Protein AF-A0A933QKH7-F1 (afdb_monomer)

pLDDT: mean 85.06, std 9.43, range [43.88, 97.94]

Solvent-accessible surface area (backbone atoms only — not comparable to full-atom values): 18306 Å² total; per-residue (Å²): 110,67,67,58,52,51,62,61,42,51,86,76,28,48,75,64,50,74,63,91,92,44,80,40,65,47,68,62,69,90,77,55,85,53,36,58,57,58,54,52,47,52,53,52,41,50,48,55,49,51,54,47,39,54,52,46,65,72,69,55,84,64,83,49,70,70,62,68,46,45,76,76,63,74,55,71,45,82,44,76,55,75,63,74,41,84,46,72,56,97,87,45,66,41,80,45,44,73,48,49,55,47,56,64,48,59,74,73,63,59,60,43,79,76,69,70,49,74,28,33,42,37,27,31,51,55,24,38,62,72,29,72,53,81,74,83,84,54,47,76,50,73,47,78,43,94,96,71,48,76,43,54,31,39,30,41,58,42,60,62,48,46,51,51,52,53,69,67,57,60,64,63,60,47,83,83,69,31,34,43,77,49,78,46,81,38,85,45,55,46,64,58,53,46,44,48,73,68,37,52,79,50,31,51,76,31,47,88,40,80,42,64,42,84,72,41,45,65,95,80,38,89,42,61,67,13,26,36,41,36,29,42,90,93,45,77,46,62,39,34,28,69,28,65,42,88,62,40,34,37,15,38,35,44,92,62,32,40,37,24,44,36,45,45,86,50,101,79,29,20,39,41,39,40,26,30,35,70,71,59,102,60,60,67,90,58,43,26,62,49,42,52,52,51,44,59,74,67,42,51,67,58,29,55,52,44,43,53,51,51,54,52,54,50,54,55,56,57,64,77,73,112

Mean predicted aligned error: 13.15 Å

Secondary structure (DSSP, 8-state):
-HHHHHHHHTTTSEEEEEETTEEEEE--GGG-SSTHHHHHHHHHHHHHHHHHHHHHHHH----SHHHHHGGG---EEEE-----EEEEETTEEEEESHHHHHHHHHTT-SHHHHH--SSEEEEEHHHHHHHT---TTPEEEEEEETTTEEEEEEEEEHHHHHHHHHHH------TTT-SEEEEEEESS-HHHHHHHHH-HHHHTTTSS-SEEEEEE-GGGSS-TT-EEEEEETTEEEEEEEEEEETTTEEEEEETTEEEEEEEEEETTEEEEEEEEEE--SS-HHHHHHHHHHHHHHTTHHHHHHHHHHHHHHHHHHHHTT-

Sequence (322 aa):
MLELIVGQMKPLLTIAEIEGDAVYAYAPESKVQRGETLLELCESTYLAFRDRVESVRRRTTCQCNACKSIPNLDLKFVVHYGEYLLQSVSGITKLVGSDINLVHRLLKNHVSEATGWKAYALFSDAALTQMKVKPEGLHEETEHYEHLGEVKTHSLNLHARYKELMDLRRVFISPEDADLIMSFLIPASPITIWGWMNEPEKRLQWETFDDIRPLIRPGGRTGAGARNHCAHGKNVVAETILDWRPFEYYTVEFPMAVQSRCLETEPDRTRLDIKIKLKMPLPQRLTRPLAQFMFKQFKAARQFETMVRLIAEQAVGDESKV

Radius of gyration: 26.22 Å; Cα contacts (8 Å, |Δi|>4): 487; chains: 1; bounding box: 60×46×86 Å

Nearest PDB structures (foldseek):
  8es5-assembly1_B  TM=7.499E-01  e=1.654E-05  Pseudomonas aeruginosa PA14
  2n4b-assembly1_A  TM=6.618E-01  e=1.005E-05  Cupriavidus metallidurans CH34
  2lcg-assembly1_A  TM=5.978E-01  e=1.481E-05  Cupriavidus metallidurans CH34
  2nn5-assembly1_A  TM=6.595E-01  e=5.911E-05  Enterococcus faecalis V583
  3q6a-assembly1_D  TM=7.699E-01  e=4.106E-04  Staphylococcus saprophyticus subsp. saprophyticus ATCC 15305 = NCTC 7292

Structure (mmCIF, N/CA/C/O backbone):
data_AF-A0A933QKH7-F1
#
_entry.id   AF-A0A933QKH7-F1
#
loop_
_atom_site.group_PDB
_atom_site.id
_atom_site.type_symbol
_atom_site.label_atom_id
_atom_site.label_alt_id
_atom_site.label_comp_id
_atom_site.label_asym_id
_atom_site.label_entity_id
_atom_site.label_seq_id
_atom_site.pdbx_PDB_ins_code
_atom_site.Cartn_x
_atom_site.Cartn_y
_atom_site.Cartn_z
_atom_site.occupancy
_atom_site.B_iso_or_equiv
_atom_site.auth_seq_id
_atom_site.auth_comp_id
_atom_site.auth_asym_id
_atom_site.auth_atom_id
_atom_site.pdbx_PDB_model_num
ATOM 1 N N . MET A 1 1 ? 7.317 -3.031 14.727 1.00 83.75 1 MET A N 1
ATOM 2 C CA . MET A 1 1 ? 5.997 -3.176 14.070 1.00 83.75 1 MET A CA 1
ATOM 3 C C . MET A 1 1 ? 4.924 -2.494 14.897 1.00 83.75 1 MET A C 1
ATOM 5 O O . MET A 1 1 ? 4.309 -1.578 14.379 1.00 83.75 1 MET A O 1
ATOM 9 N N . LEU A 1 2 ? 4.792 -2.832 16.184 1.00 90.62 2 LEU A N 1
ATOM 10 C CA . LEU A 1 2 ? 3.898 -2.139 17.123 1.00 90.62 2 LEU A CA 1
ATOM 11 C C . LEU A 1 2 ? 4.062 -0.614 17.139 1.00 90.62 2 LEU A C 1
ATOM 13 O O . LEU A 1 2 ? 3.075 0.096 17.021 1.00 90.62 2 LEU A O 1
ATOM 17 N N . GLU A 1 3 ? 5.293 -0.099 17.190 1.00 89.69 3 GLU A N 1
ATOM 18 C CA . GLU A 1 3 ? 5.539 1.355 17.151 1.00 89.69 3 GLU A CA 1
ATOM 19 C C . GLU A 1 3 ? 4.947 2.042 15.913 1.00 89.69 3 GLU A C 1
ATOM 21 O O . GLU A 1 3 ? 4.453 3.161 16.012 1.00 89.69 3 GLU A O 1
ATOM 26 N N . LEU A 1 4 ? 4.955 1.368 14.756 1.00 87.19 4 LEU A N 1
ATOM 27 C CA . LEU A 1 4 ? 4.348 1.888 13.530 1.00 87.19 4 LEU A CA 1
ATOM 28 C C . LEU A 1 4 ? 2.829 1.964 13.681 1.00 87.19 4 LEU A C 1
ATOM 30 O O . LEU A 1 4 ? 2.245 2.989 13.351 1.00 87.19 4 LEU A O 1
ATOM 34 N N . ILE A 1 5 ? 2.206 0.909 14.210 1.00 91.88 5 ILE A N 1
ATOM 35 C CA . ILE A 1 5 ? 0.754 0.851 14.435 1.00 91.88 5 ILE A CA 1
ATOM 36 C C . ILE A 1 5 ? 0.340 1.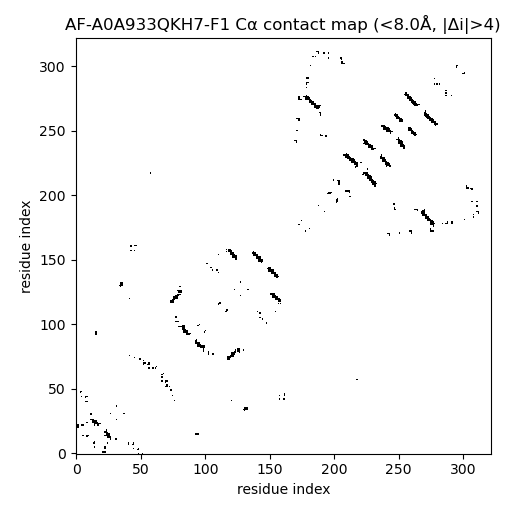943 15.426 1.00 91.88 5 ILE A C 1
ATOM 38 O O . ILE A 1 5 ? -0.550 2.738 15.145 1.00 91.88 5 ILE A O 1
ATOM 42 N N . VAL A 1 6 ? 1.048 2.048 16.552 1.00 91.75 6 VAL A N 1
ATOM 43 C CA . VAL A 1 6 ? 0.833 3.093 17.560 1.00 91.75 6 VAL A CA 1
ATOM 44 C C . VAL A 1 6 ? 1.004 4.488 16.954 1.00 91.75 6 VAL A C 1
ATOM 46 O O . VAL A 1 6 ? 0.196 5.375 17.224 1.00 91.75 6 VAL A O 1
ATOM 49 N N . GLY A 1 7 ? 2.030 4.689 16.124 1.00 81.12 7 GLY A N 1
ATOM 50 C CA . GLY A 1 7 ? 2.274 5.953 15.432 1.00 81.12 7 GLY A CA 1
ATOM 51 C C . GLY A 1 7 ? 1.143 6.351 14.482 1.00 81.12 7 GLY A C 1
ATOM 52 O O . GLY A 1 7 ? 0.782 7.522 14.445 1.00 81.12 7 GLY A O 1
ATOM 53 N N . GLN A 1 8 ? 0.556 5.386 13.767 1.00 80.56 8 GLN A N 1
ATOM 54 C CA . GLN A 1 8 ? -0.585 5.615 12.871 1.00 80.56 8 GLN A CA 1
ATOM 55 C C . GLN A 1 8 ? -1.878 5.925 13.636 1.00 80.56 8 GLN A C 1
ATOM 57 O O . GLN A 1 8 ? -2.649 6.774 13.206 1.00 80.56 8 GLN A O 1
ATOM 62 N N . MET A 1 9 ? -2.104 5.274 14.782 1.00 87.12 9 MET A N 1
ATOM 63 C CA . MET A 1 9 ? -3.360 5.370 15.538 1.00 87.12 9 MET A CA 1
ATOM 64 C C . MET A 1 9 ? -3.467 6.626 16.413 1.00 87.12 9 MET A C 1
ATOM 66 O O . MET A 1 9 ? -4.542 7.217 16.513 1.00 87.12 9 MET A O 1
ATOM 70 N N . LYS A 1 10 ? -2.359 7.064 17.029 1.00 87.44 10 LYS A N 1
ATOM 71 C CA . LYS A 1 10 ? -2.313 8.191 17.986 1.00 87.44 10 LYS A CA 1
ATOM 72 C C . LYS A 1 10 ? -2.932 9.522 17.520 1.00 87.44 10 LYS A C 1
ATOM 74 O O . LYS A 1 10 ? -3.483 10.222 18.371 1.00 87.44 10 LYS A O 1
ATOM 79 N N . PRO A 1 11 ? -2.851 9.924 16.235 1.00 82.06 11 PRO A N 1
ATOM 80 C CA . PRO A 1 11 ? -3.472 11.162 15.770 1.00 82.06 11 PRO A CA 1
ATOM 81 C C . PRO A 1 11 ? -4.987 11.207 16.011 1.00 82.06 11 PRO A C 1
ATOM 83 O O . PRO A 1 11 ? -5.517 12.256 16.373 1.00 82.06 11 PRO A O 1
ATOM 86 N N . LEU A 1 12 ? -5.678 10.070 15.867 1.00 80.69 12 LEU A N 1
ATOM 87 C CA . LEU A 1 12 ? -7.131 9.988 16.030 1.00 80.69 12 LEU A CA 1
ATOM 88 C C . LEU A 1 12 ? -7.539 9.336 17.355 1.00 80.69 12 LEU A C 1
ATOM 90 O O . LEU A 1 12 ? -8.455 9.819 18.016 1.00 80.69 12 LEU A O 1
ATOM 94 N N . LEU A 1 13 ? -6.843 8.290 17.793 1.00 91.62 13 LEU A N 1
ATOM 95 C CA . LEU A 1 13 ? -7.213 7.479 18.953 1.00 91.62 13 LEU A CA 1
ATOM 96 C C . LEU A 1 13 ? -6.268 7.705 20.138 1.00 91.62 13 LEU A C 1
ATOM 98 O O . LEU A 1 13 ? -5.076 7.961 19.975 1.00 91.62 13 LEU A O 1
ATOM 102 N N . THR A 1 14 ? -6.797 7.572 21.348 1.00 92.75 14 THR A N 1
ATOM 103 C CA . THR A 1 14 ? -6.008 7.513 22.580 1.00 92.75 14 THR A CA 1
ATOM 104 C C . THR A 1 14 ? -5.611 6.063 22.833 1.00 92.75 14 THR A C 1
ATOM 106 O O . THR A 1 14 ? -6.475 5.197 22.938 1.00 92.75 14 THR A O 1
ATOM 109 N N . ILE A 1 15 ? -4.308 5.788 22.933 1.00 92.94 15 ILE A N 1
ATOM 110 C CA . ILE A 1 15 ? -3.811 4.448 23.273 1.00 92.94 15 ILE A CA 1
ATOM 111 C C . ILE A 1 15 ? -4.069 4.199 24.756 1.00 92.94 15 ILE A C 1
ATOM 113 O O . ILE A 1 15 ? -3.560 4.947 25.591 1.00 92.94 15 ILE A O 1
ATOM 117 N N . ALA A 1 16 ? -4.853 3.171 25.060 1.00 91.19 16 ALA A N 1
ATOM 118 C CA . ALA A 1 16 ? -5.144 2.757 26.424 1.00 91.19 16 ALA A CA 1
ATOM 119 C C . ALA A 1 16 ? -4.075 1.789 26.933 1.00 91.19 16 ALA A C 1
ATOM 121 O O . ALA A 1 16 ? -3.417 2.075 27.928 1.00 91.19 16 ALA A O 1
ATOM 122 N N . GLU A 1 17 ? -3.862 0.677 26.223 1.00 89.62 17 GLU A N 1
ATOM 123 C CA . GLU A 1 17 ? -2.954 -0.392 26.648 1.00 89.62 17 GLU A CA 1
ATOM 124 C C . GLU A 1 17 ? -2.267 -1.063 25.442 1.00 89.62 17 GLU A C 1
ATOM 126 O O . GLU A 1 17 ? -2.714 -0.959 24.295 1.00 89.62 17 GLU A O 1
ATOM 131 N N . ILE A 1 18 ? -1.143 -1.737 25.705 1.00 90.50 18 ILE A N 1
ATOM 132 C CA . ILE A 1 18 ? -0.474 -2.643 24.762 1.00 90.50 18 ILE A CA 1
ATOM 133 C C . ILE A 1 18 ? -0.450 -4.023 25.420 1.00 90.50 18 ILE A C 1
ATOM 135 O O . ILE A 1 18 ? 0.195 -4.203 26.453 1.00 90.50 18 ILE A O 1
ATOM 139 N N . GLU A 1 19 ? -1.139 -4.987 24.818 1.00 86.62 19 GLU A N 1
ATOM 140 C CA . GLU A 1 19 ? -1.315 -6.342 25.346 1.00 86.62 19 GLU A CA 1
ATOM 141 C C . GLU A 1 19 ? -0.556 -7.336 24.466 1.00 86.62 19 GLU A C 1
ATOM 143 O O . GLU A 1 19 ? -1.075 -7.844 23.474 1.00 86.62 19 GLU A O 1
ATOM 148 N N . GLY A 1 20 ? 0.714 -7.587 24.795 1.00 87.94 20 GLY A N 1
ATOM 149 C CA . GLY A 1 20 ? 1.573 -8.435 23.968 1.00 87.94 20 GLY A CA 1
ATOM 150 C C . GLY A 1 20 ? 1.816 -7.816 22.588 1.00 87.94 20 GLY A C 1
ATOM 151 O O . GLY A 1 20 ? 2.613 -6.887 22.460 1.00 87.94 20 GLY A O 1
ATOM 152 N N . ASP A 1 21 ? 1.149 -8.342 21.560 1.00 89.38 21 ASP A N 1
ATOM 153 C CA . ASP A 1 21 ? 1.196 -7.865 20.174 1.00 89.38 21 ASP A CA 1
ATOM 154 C C . ASP A 1 21 ? -0.054 -7.079 19.733 1.00 89.38 21 ASP A C 1
ATOM 156 O O . ASP A 1 21 ? -0.117 -6.626 18.586 1.00 89.38 21 ASP A O 1
ATOM 160 N N . ALA A 1 22 ? -1.003 -6.843 20.642 1.00 91.75 22 ALA A N 1
ATOM 161 C CA . ALA A 1 22 ? -2.194 -6.039 20.400 1.00 91.75 22 ALA A CA 1
ATOM 162 C C . ALA A 1 22 ? -2.038 -4.596 20.907 1.00 91.75 22 ALA A C 1
ATOM 164 O O . ALA A 1 22 ? -1.413 -4.327 21.935 1.00 91.75 22 ALA A O 1
ATOM 165 N N . VAL A 1 23 ? -2.647 -3.654 20.183 1.00 94.19 23 VAL A N 1
ATOM 166 C CA . VAL A 1 23 ? -2.754 -2.245 20.581 1.00 94.19 23 VAL A CA 1
ATOM 167 C C . VAL A 1 23 ? -4.215 -1.952 20.873 1.00 94.19 23 VAL A C 1
ATOM 169 O O . VAL A 1 23 ? -5.050 -2.068 19.976 1.00 94.19 23 VAL A O 1
ATOM 172 N N . TYR A 1 24 ? -4.511 -1.543 22.104 1.00 93.75 24 TYR A N 1
ATOM 173 C CA . TYR A 1 24 ? -5.852 -1.162 22.516 1.00 93.75 24 TYR A CA 1
ATOM 174 C C . TYR A 1 24 ? -5.984 0.359 22.562 1.00 93.75 24 TYR A C 1
ATOM 176 O O . TYR A 1 24 ? -5.183 1.052 23.197 1.00 93.75 24 TYR A O 1
ATOM 184 N N . ALA A 1 25 ? -6.974 0.897 21.853 1.00 94.25 25 ALA A N 1
ATOM 185 C CA . ALA A 1 25 ? -7.150 2.333 21.694 1.00 94.25 25 ALA A CA 1
ATOM 186 C C . ALA A 1 25 ? -8.632 2.714 21.647 1.00 94.25 25 ALA A C 1
ATOM 188 O O . ALA A 1 25 ? -9.466 1.932 21.201 1.00 94.25 25 ALA A O 1
ATOM 189 N N . TYR A 1 26 ? -8.947 3.929 22.090 1.00 95.06 26 TYR A N 1
ATOM 190 C CA . TYR A 1 26 ? -10.314 4.436 22.174 1.00 95.06 26 TYR A CA 1
ATOM 191 C C . TYR A 1 26 ? -10.393 5.903 21.748 1.00 95.06 26 TYR A C 1
ATOM 193 O O . TYR A 1 26 ? -9.398 6.633 21.754 1.00 95.06 26 TYR A O 1
ATOM 201 N N . ALA A 1 27 ? -11.591 6.357 21.404 1.00 92.94 27 ALA A N 1
ATOM 202 C CA . ALA A 1 27 ? -11.894 7.768 21.227 1.00 92.94 27 ALA A CA 1
ATOM 203 C C . ALA A 1 27 ? -13.338 8.038 21.667 1.00 92.94 27 ALA A C 1
ATOM 205 O O . ALA A 1 27 ? -14.205 7.204 21.403 1.00 92.94 27 ALA A O 1
ATOM 206 N N . PRO A 1 28 ? -13.617 9.185 22.311 1.00 91.62 28 PRO A N 1
ATOM 207 C CA . PRO A 1 28 ? -14.993 9.612 22.509 1.00 91.62 28 PRO A CA 1
ATOM 208 C C . PRO A 1 28 ? -15.630 9.912 21.149 1.00 91.62 28 PRO A C 1
ATOM 210 O O . PRO A 1 28 ? -14.949 10.373 20.228 1.00 91.62 28 PRO A O 1
ATOM 213 N N . GLU A 1 29 ? -16.943 9.718 21.045 1.00 87.00 29 GLU A N 1
ATOM 214 C CA . GLU A 1 29 ? -17.706 9.956 19.813 1.00 87.00 29 GLU A CA 1
ATOM 215 C C . GLU A 1 29 ? -17.446 11.348 19.220 1.00 87.00 29 GLU A C 1
ATOM 217 O O . GLU A 1 29 ? -17.234 11.491 18.019 1.00 87.00 29 GLU A O 1
ATOM 222 N N . SER A 1 30 ? -17.343 12.371 20.073 1.00 84.75 30 SER A N 1
ATOM 223 C CA . SER A 1 30 ? -17.090 13.759 19.669 1.00 84.75 30 SER A CA 1
ATOM 224 C C . SER A 1 30 ? -15.780 13.973 18.900 1.00 84.75 30 SER A C 1
ATOM 226 O O . SER A 1 30 ? -15.637 14.984 18.209 1.00 84.75 30 SER A O 1
ATOM 228 N N . LYS A 1 31 ? -14.819 13.043 18.997 1.00 82.25 31 LYS A N 1
ATOM 229 C CA . LYS A 1 31 ? -13.534 13.105 18.288 1.00 82.25 31 LYS A CA 1
ATOM 230 C C . LYS A 1 31 ? -13.608 12.513 16.875 1.00 82.25 31 LYS A C 1
ATOM 232 O O . LYS A 1 31 ? -12.786 12.871 16.035 1.00 82.25 31 LYS A O 1
ATOM 237 N N . VAL A 1 32 ? -14.584 11.646 16.592 1.00 77.75 32 VAL A N 1
ATOM 238 C CA . VAL A 1 32 ? -14.770 11.002 15.282 1.00 77.75 32 VAL A CA 1
ATOM 239 C C . VAL A 1 32 ? -15.998 11.599 14.598 1.00 77.75 32 VAL A C 1
ATOM 241 O O . VAL A 1 32 ? -17.100 11.069 14.669 1.00 77.75 32 VAL A O 1
ATOM 244 N N . GLN A 1 33 ? -15.806 12.730 13.920 1.00 72.62 33 GLN A N 1
ATOM 245 C CA . GLN A 1 33 ? -16.908 13.457 13.273 1.00 72.62 33 GLN A CA 1
ATOM 246 C C . GLN A 1 33 ? -17.406 12.781 11.986 1.00 72.62 33 GLN A C 1
ATOM 248 O O . GLN A 1 33 ? -18.592 12.841 11.668 1.00 72.62 33 GLN A O 1
ATOM 253 N N . ARG A 1 34 ? -16.498 12.140 11.241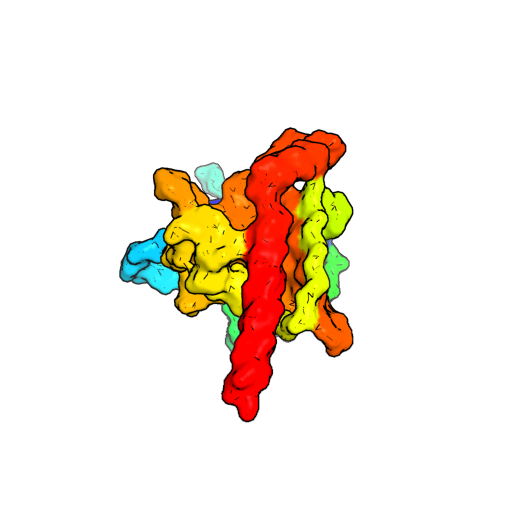 1.00 75.31 34 ARG A N 1
ATOM 254 C CA . ARG A 1 34 ? -16.789 11.386 10.015 1.00 75.31 34 ARG A CA 1
ATOM 255 C C . ARG A 1 34 ? -16.424 9.927 10.254 1.00 75.31 34 ARG A C 1
ATOM 257 O O . ARG A 1 34 ? -15.249 9.611 10.418 1.00 75.31 34 ARG A O 1
ATOM 264 N N . GLY A 1 35 ? -17.417 9.037 10.256 1.00 69.88 35 GLY A N 1
ATOM 265 C CA . GLY A 1 35 ? -17.198 7.609 10.513 1.00 69.88 35 GLY A CA 1
ATOM 266 C C . GLY A 1 35 ? -16.241 6.946 9.521 1.00 69.88 35 GLY A C 1
ATOM 267 O O . GLY A 1 35 ? -15.451 6.091 9.906 1.00 69.88 35 GLY A O 1
ATOM 268 N N . GLU A 1 36 ? -16.222 7.413 8.272 1.00 76.62 36 GLU A N 1
ATOM 269 C CA . GLU A 1 36 ? -15.288 6.949 7.238 1.00 76.62 36 GLU A CA 1
ATOM 270 C C . GLU A 1 36 ? -13.816 7.143 7.626 1.00 76.62 36 GLU A C 1
ATOM 272 O O . GLU A 1 36 ? -12.972 6.345 7.240 1.00 76.62 36 GLU A O 1
ATOM 277 N N . THR A 1 37 ? -13.504 8.120 8.481 1.00 76.44 37 THR A N 1
ATOM 278 C CA . THR A 1 37 ? -12.135 8.353 8.955 1.00 76.44 37 THR A CA 1
ATOM 279 C C . THR A 1 37 ? -11.583 7.183 9.776 1.00 76.44 37 THR A C 1
ATOM 281 O O . THR A 1 37 ? -10.381 6.929 9.730 1.00 76.44 37 THR A O 1
ATOM 284 N N . LEU A 1 38 ? -12.425 6.421 10.487 1.00 83.62 38 LEU A N 1
ATOM 285 C CA . LEU A 1 38 ? -11.974 5.195 11.163 1.00 83.62 38 LEU A CA 1
ATOM 286 C C . LEU A 1 38 ? -11.634 4.088 10.161 1.00 83.62 38 LEU A C 1
ATOM 288 O O . LEU A 1 38 ? -10.636 3.391 10.336 1.00 83.62 38 LEU A O 1
ATOM 292 N N . LEU A 1 39 ? -12.428 3.955 9.097 1.00 83.12 39 LEU A N 1
ATOM 293 C CA . LEU A 1 39 ? -12.160 3.000 8.025 1.00 83.12 39 LEU A CA 1
ATOM 294 C C . LEU A 1 39 ? -10.858 3.354 7.290 1.00 83.12 39 LEU A C 1
ATOM 296 O O . LEU A 1 39 ? -9.976 2.507 7.161 1.00 83.12 39 LEU A O 1
ATOM 300 N N . GLU A 1 40 ? -10.699 4.622 6.900 1.00 81.81 40 GLU A N 1
ATOM 301 C CA . GLU A 1 40 ? -9.480 5.163 6.283 1.00 81.81 40 GLU A CA 1
ATOM 302 C C . GLU A 1 40 ? -8.248 4.938 7.179 1.00 81.81 40 GLU A C 1
ATOM 304 O O . GLU A 1 40 ? -7.172 4.588 6.688 1.00 81.81 40 GLU A O 1
ATOM 309 N N . LEU A 1 41 ? -8.395 5.087 8.501 1.00 86.19 41 LEU A N 1
ATOM 310 C CA . LEU A 1 41 ? -7.324 4.826 9.462 1.00 86.19 41 LEU A CA 1
ATOM 311 C C . LEU A 1 41 ? -6.924 3.344 9.494 1.00 86.19 41 LEU A C 1
ATOM 313 O O . LEU A 1 41 ? -5.726 3.043 9.486 1.00 86.19 41 LEU A O 1
ATOM 317 N N . CYS A 1 42 ? -7.889 2.419 9.507 1.00 90.50 42 CYS A N 1
ATOM 318 C CA . CYS A 1 42 ? -7.620 0.982 9.422 1.00 90.50 42 CYS A CA 1
ATOM 319 C C . CYS A 1 42 ? -6.895 0.627 8.114 1.00 90.50 42 CYS A C 1
ATOM 321 O O . CYS A 1 42 ? -5.852 -0.031 8.153 1.00 90.50 42 CYS A O 1
ATOM 323 N N . GLU A 1 43 ? -7.393 1.110 6.971 1.00 87.44 43 GLU A N 1
ATOM 324 C CA . GLU A 1 43 ? -6.787 0.876 5.654 1.00 87.44 43 GLU A CA 1
ATOM 325 C C . GLU A 1 43 ? -5.360 1.438 5.574 1.00 87.44 43 GLU A C 1
ATOM 327 O O . GLU A 1 43 ? -4.427 0.721 5.208 1.00 87.44 43 GLU A O 1
ATOM 332 N N . SER A 1 44 ? -5.162 2.696 5.979 1.00 83.44 44 SER A N 1
ATOM 333 C CA . SER A 1 44 ? -3.854 3.365 5.988 1.00 83.44 44 SER A CA 1
ATOM 334 C C . SER A 1 44 ? -2.856 2.673 6.922 1.00 83.44 44 SER A C 1
ATOM 336 O O . SER A 1 44 ? -1.691 2.463 6.565 1.00 83.44 44 SER A O 1
ATOM 338 N N . THR A 1 45 ? -3.307 2.246 8.105 1.00 90.25 45 THR A N 1
ATOM 339 C CA . THR A 1 45 ? -2.456 1.517 9.054 1.00 90.25 45 THR A CA 1
ATOM 340 C C . THR A 1 45 ? -2.040 0.165 8.486 1.00 90.25 45 THR A C 1
ATOM 342 O O . THR A 1 45 ? -0.862 -0.193 8.562 1.00 90.25 45 THR A O 1
ATOM 345 N N . TYR A 1 46 ? -2.977 -0.575 7.885 1.00 95.12 46 TYR A N 1
ATOM 346 C CA . TYR A 1 46 ? -2.680 -1.859 7.258 1.00 95.12 46 TYR A CA 1
ATOM 347 C C . TYR A 1 46 ? -1.684 -1.710 6.104 1.00 95.12 46 TYR A C 1
ATOM 349 O O . TYR A 1 46 ? -0.691 -2.432 6.036 1.00 95.12 46 TYR A O 1
ATOM 357 N N . LEU A 1 47 ? -1.899 -0.716 5.248 1.00 85.31 47 LEU A N 1
ATOM 358 C CA . LEU A 1 47 ? -1.024 -0.349 4.140 1.00 85.31 47 LEU A CA 1
ATOM 359 C C . LEU A 1 47 ? 0.410 -0.065 4.612 1.00 85.31 47 LEU A C 1
ATOM 361 O O . LEU A 1 47 ? 1.355 -0.698 4.139 1.00 85.31 47 LEU A O 1
ATOM 365 N N . ALA A 1 48 ? 0.577 0.809 5.609 1.00 81.38 48 ALA A N 1
ATOM 366 C CA . ALA A 1 48 ? 1.883 1.123 6.191 1.00 81.38 48 ALA A CA 1
ATOM 367 C C . ALA A 1 48 ? 2.544 -0.099 6.857 1.00 81.38 48 ALA A C 1
ATOM 369 O O . ALA A 1 48 ? 3.763 -0.286 6.763 1.00 81.38 48 ALA A O 1
ATOM 370 N N . PHE A 1 49 ? 1.755 -0.951 7.517 1.00 92.56 49 PHE A N 1
ATOM 371 C CA . PHE A 1 49 ? 2.236 -2.195 8.108 1.00 92.56 49 PHE A CA 1
ATOM 372 C C . PHE A 1 49 ? 2.748 -3.170 7.041 1.00 92.56 49 PHE A C 1
ATOM 374 O O . PHE A 1 49 ? 3.877 -3.654 7.163 1.00 92.56 49 PHE A O 1
ATOM 381 N N . ARG A 1 50 ? 1.972 -3.430 5.980 1.00 90.25 50 ARG A N 1
ATOM 382 C CA . ARG A 1 50 ? 2.358 -4.336 4.886 1.00 90.25 50 ARG A CA 1
ATOM 383 C C . ARG A 1 50 ? 3.586 -3.826 4.143 1.00 90.25 50 ARG A C 1
ATOM 385 O O . ARG A 1 50 ? 4.518 -4.602 3.922 1.00 90.25 50 ARG A O 1
ATOM 392 N N . ASP A 1 51 ? 3.649 -2.523 3.873 1.00 81.06 51 ASP A N 1
ATOM 393 C CA . ASP A 1 51 ? 4.827 -1.888 3.277 1.00 81.06 51 ASP A CA 1
ATOM 394 C C . ASP A 1 51 ? 6.065 -2.108 4.166 1.00 81.06 51 ASP A C 1
ATOM 396 O O . ASP A 1 51 ? 7.151 -2.431 3.674 1.00 81.06 51 ASP A O 1
ATOM 400 N N . ARG A 1 52 ? 5.918 -2.029 5.497 1.00 82.81 52 ARG A N 1
ATOM 401 C CA . ARG A 1 52 ? 7.009 -2.315 6.436 1.00 82.81 52 ARG A CA 1
ATOM 402 C C . ARG A 1 52 ? 7.396 -3.796 6.471 1.00 82.81 52 ARG A C 1
ATOM 404 O O . ARG A 1 52 ? 8.600 -4.060 6.469 1.00 82.81 52 ARG A O 1
ATOM 411 N N . VAL A 1 53 ? 6.442 -4.736 6.480 1.00 85.50 53 VAL A N 1
ATOM 412 C CA . VAL A 1 53 ? 6.707 -6.192 6.402 1.00 85.50 53 VAL A CA 1
ATOM 413 C C . VAL A 1 53 ? 7.546 -6.499 5.164 1.00 85.50 53 VAL A C 1
ATOM 415 O O . VAL A 1 53 ? 8.631 -7.075 5.270 1.00 85.50 53 VAL A O 1
ATOM 418 N N . GLU A 1 54 ? 7.091 -6.041 3.998 1.00 79.62 54 GLU A N 1
ATOM 419 C CA . GLU A 1 54 ? 7.781 -6.231 2.722 1.00 79.62 54 GLU A CA 1
ATOM 420 C C . GLU A 1 54 ? 9.171 -5.595 2.729 1.00 79.62 54 GLU A C 1
ATOM 422 O O . GLU A 1 54 ? 10.156 -6.182 2.274 1.00 79.62 54 GLU A O 1
ATOM 427 N N . SER A 1 55 ? 9.288 -4.408 3.314 1.00 73.56 55 SER A N 1
ATOM 428 C CA . SER A 1 55 ? 10.558 -3.706 3.404 1.00 73.56 55 SER A CA 1
ATOM 429 C C . SER A 1 55 ? 11.577 -4.391 4.319 1.00 73.56 55 SER A C 1
ATOM 431 O O . SER A 1 55 ? 12.779 -4.316 4.055 1.00 73.56 55 SER A O 1
ATOM 433 N N . VAL A 1 56 ? 11.129 -5.052 5.389 1.00 73.81 56 VAL A N 1
ATOM 434 C CA . VAL A 1 56 ? 11.999 -5.854 6.262 1.00 73.81 56 VAL A CA 1
ATOM 435 C C . VAL A 1 56 ? 12.398 -7.145 5.556 1.00 73.81 56 VAL A C 1
ATOM 437 O O . VAL A 1 56 ? 13.589 -7.423 5.438 1.00 73.81 56 VAL A O 1
ATOM 440 N N . ARG A 1 57 ? 11.432 -7.865 4.972 1.00 75.31 57 ARG A N 1
ATOM 441 C CA . ARG A 1 57 ? 11.678 -9.073 4.170 1.00 75.31 57 ARG A CA 1
ATOM 442 C C . ARG A 1 57 ? 12.754 -8.859 3.100 1.00 75.31 57 ARG A C 1
ATOM 444 O O . ARG A 1 57 ? 13.572 -9.741 2.871 1.00 75.31 57 ARG A O 1
ATOM 451 N N . ARG A 1 58 ? 12.764 -7.690 2.450 1.00 68.50 58 ARG A N 1
ATOM 452 C CA . ARG A 1 58 ? 13.717 -7.349 1.376 1.00 68.50 58 ARG A CA 1
ATOM 453 C C . ARG A 1 58 ? 15.099 -6.918 1.870 1.00 68.50 58 ARG A C 1
ATOM 455 O O . ARG A 1 58 ? 16.062 -7.051 1.123 1.00 68.50 58 ARG A O 1
ATOM 462 N N . ARG A 1 59 ? 15.200 -6.337 3.069 1.00 69.44 59 ARG A N 1
ATOM 463 C CA . ARG A 1 59 ? 16.445 -5.726 3.582 1.00 69.44 59 ARG A CA 1
ATOM 464 C C . ARG A 1 59 ? 17.191 -6.602 4.578 1.00 69.44 59 ARG A C 1
ATOM 466 O O . ARG A 1 59 ? 18.366 -6.362 4.839 1.00 69.44 59 ARG A O 1
ATOM 473 N N . THR A 1 60 ? 16.522 -7.594 5.145 1.00 73.25 60 THR A N 1
ATOM 474 C CA . THR A 1 60 ? 17.102 -8.444 6.174 1.00 73.25 60 THR A CA 1
ATOM 475 C C . THR A 1 60 ? 17.788 -9.657 5.554 1.00 73.25 60 THR A C 1
ATOM 477 O O . THR A 1 60 ? 17.141 -10.526 4.985 1.00 73.25 60 THR A O 1
ATOM 480 N N . THR A 1 61 ? 19.109 -9.738 5.716 1.00 76.12 61 THR A N 1
ATOM 481 C CA . THR A 1 61 ? 19.913 -10.937 5.411 1.00 76.12 61 THR A CA 1
ATOM 482 C C . THR A 1 61 ? 20.005 -11.904 6.597 1.00 76.12 61 THR A C 1
ATOM 484 O O . THR A 1 61 ? 20.460 -13.037 6.441 1.00 76.12 61 THR A O 1
ATOM 487 N N . CYS A 1 62 ? 19.566 -11.471 7.784 1.00 75.69 62 CYS A N 1
ATOM 488 C CA . CYS A 1 62 ? 19.532 -12.285 8.996 1.00 75.69 62 CYS A CA 1
ATOM 489 C C . CYS A 1 62 ? 18.608 -13.499 8.825 1.00 75.69 62 CYS A C 1
ATOM 491 O O . CYS A 1 62 ? 17.465 -13.372 8.392 1.00 75.69 62 CYS A O 1
ATOM 493 N N . GLN A 1 63 ? 19.101 -14.670 9.227 1.00 83.88 63 GLN A N 1
ATOM 494 C CA . GLN A 1 63 ? 18.411 -15.957 9.099 1.00 83.88 63 GLN A CA 1
ATOM 495 C C . GLN A 1 63 ? 17.815 -16.462 10.424 1.00 83.88 63 GLN A C 1
ATOM 497 O O . GLN A 1 63 ? 17.469 -17.642 10.529 1.00 83.88 63 GLN A O 1
ATOM 502 N N . CYS A 1 64 ? 17.708 -15.604 11.447 1.00 87.94 64 CYS A N 1
ATOM 503 C CA . CYS A 1 64 ? 17.102 -15.992 12.719 1.00 87.94 64 CYS A CA 1
ATOM 504 C C . CYS A 1 64 ? 15.599 -16.276 12.556 1.00 87.94 64 CYS A C 1
ATOM 506 O O . CYS A 1 64 ? 14.944 -15.761 11.644 1.00 87.94 64 CYS A O 1
ATOM 508 N N . ASN A 1 65 ? 15.040 -17.077 13.466 1.00 86.44 65 ASN A N 1
ATOM 509 C CA . ASN A 1 65 ? 13.629 -17.472 13.416 1.00 86.44 65 ASN A CA 1
ATOM 510 C C . ASN A 1 65 ? 12.688 -16.261 13.417 1.00 86.44 65 ASN A C 1
ATOM 512 O O . ASN A 1 65 ? 11.727 -16.241 12.658 1.00 86.44 65 ASN A O 1
ATOM 516 N N . ALA A 1 66 ? 13.008 -15.218 14.189 1.00 82.75 66 ALA A N 1
ATOM 517 C CA . ALA A 1 66 ? 12.217 -13.992 14.206 1.00 82.75 66 ALA A CA 1
ATOM 518 C C . ALA A 1 66 ? 12.138 -13.352 12.811 1.00 82.75 66 ALA A C 1
ATOM 520 O O . ALA A 1 66 ? 11.045 -13.100 12.318 1.00 82.75 66 ALA A O 1
ATOM 521 N N . CYS A 1 67 ? 13.275 -13.156 12.134 1.00 80.88 67 CYS A N 1
ATOM 522 C CA . CYS A 1 67 ? 13.311 -12.560 10.797 1.00 80.88 67 CYS A CA 1
ATOM 523 C C . CYS A 1 67 ? 12.627 -13.433 9.735 1.00 80.88 67 CYS A C 1
ATOM 525 O O . CYS A 1 67 ? 11.955 -12.894 8.857 1.00 80.88 67 CYS A O 1
ATOM 527 N N . LYS A 1 68 ? 12.742 -14.763 9.840 1.00 84.81 68 LYS A N 1
ATOM 528 C CA . LYS A 1 68 ? 12.060 -15.712 8.943 1.00 84.81 68 LYS A CA 1
ATOM 529 C C . LYS A 1 68 ? 10.538 -15.696 9.093 1.00 84.81 68 LYS A C 1
ATOM 531 O O . LYS A 1 68 ? 9.845 -15.947 8.114 1.00 84.81 68 LYS A O 1
ATOM 536 N N . SER A 1 69 ? 10.027 -15.376 10.281 1.00 87.31 69 SER A N 1
ATOM 537 C CA . SER A 1 69 ? 8.587 -15.324 10.554 1.00 87.31 69 SER A CA 1
ATOM 538 C C . SER A 1 69 ? 7.926 -13.997 10.175 1.00 87.31 69 SER A C 1
ATOM 540 O O . SER A 1 69 ? 6.710 -13.963 10.024 1.00 87.31 69 SER A O 1
ATOM 542 N N . ILE A 1 70 ? 8.688 -12.912 9.976 1.00 86.00 70 ILE A N 1
ATOM 543 C CA . ILE A 1 70 ? 8.135 -11.582 9.646 1.00 86.00 70 ILE A CA 1
ATOM 544 C C . ILE A 1 70 ? 7.197 -11.590 8.426 1.00 86.00 70 ILE A C 1
ATOM 546 O O . ILE A 1 70 ? 6.138 -10.974 8.519 1.00 86.00 70 ILE A O 1
ATOM 550 N N . PRO A 1 71 ? 7.509 -12.277 7.306 1.00 84.12 71 PRO A N 1
ATOM 551 C CA . PRO A 1 71 ? 6.605 -12.340 6.154 1.00 84.12 71 PRO A CA 1
ATOM 552 C C . PRO A 1 71 ? 5.242 -12.981 6.446 1.00 84.12 71 PRO A C 1
ATOM 554 O O . PRO A 1 71 ? 4.307 -12.767 5.680 1.00 84.12 71 PRO A O 1
ATOM 557 N N . ASN A 1 72 ? 5.136 -13.757 7.530 1.00 89.75 72 ASN A N 1
ATOM 558 C CA . ASN A 1 72 ? 3.905 -14.426 7.947 1.00 89.75 72 ASN A CA 1
ATOM 559 C C . ASN A 1 72 ? 3.058 -13.570 8.901 1.00 89.75 72 ASN A C 1
ATOM 561 O O . ASN A 1 72 ? 1.979 -14.010 9.291 1.00 89.75 72 ASN A O 1
ATOM 565 N N . LEU A 1 73 ? 3.542 -12.389 9.301 1.00 92.88 73 LEU A N 1
ATOM 566 C CA . LEU A 1 73 ? 2.784 -11.468 10.141 1.00 92.88 73 LEU A CA 1
ATOM 567 C C . LEU A 1 73 ? 1.686 -10.783 9.323 1.00 92.88 73 LEU A C 1
ATOM 569 O O . LEU A 1 73 ? 1.932 -10.303 8.215 1.00 92.88 73 LEU A O 1
ATOM 573 N N . ASP A 1 74 ? 0.506 -10.670 9.920 1.00 95.38 74 ASP A N 1
ATOM 574 C CA . ASP A 1 74 ? -0.621 -9.894 9.406 1.00 95.38 74 ASP A CA 1
ATOM 575 C C . ASP A 1 74 ? -1.342 -9.167 10.541 1.00 95.38 74 ASP A C 1
ATOM 577 O O . ASP A 1 74 ? -1.005 -9.347 11.712 1.00 95.38 74 ASP A O 1
ATOM 581 N N . LEU A 1 75 ? -2.301 -8.311 10.184 1.00 95.62 75 LEU A N 1
ATOM 582 C CA . LEU A 1 75 ? -3.098 -7.552 11.142 1.00 95.62 75 LEU A CA 1
ATOM 583 C C . LEU A 1 75 ? -4.580 -7.832 10.971 1.00 95.62 75 LEU A C 1
ATOM 585 O O . LEU A 1 75 ? -5.092 -7.854 9.852 1.00 95.62 75 LEU A O 1
ATOM 589 N N . LYS A 1 76 ? -5.266 -7.906 12.108 1.00 96.75 76 LYS A N 1
ATOM 590 C CA . LYS A 1 76 ? -6.710 -7.735 12.184 1.00 96.75 76 LYS A CA 1
ATOM 591 C C . LYS A 1 76 ? -7.055 -6.531 13.047 1.00 96.75 76 LYS A C 1
ATOM 593 O O . LYS A 1 76 ? -6.355 -6.248 14.018 1.00 96.75 76 LYS A O 1
ATOM 598 N N . PHE A 1 77 ? -8.133 -5.844 12.698 1.00 97.69 77 PHE A N 1
ATOM 599 C CA . PHE A 1 77 ? -8.705 -4.762 13.496 1.00 97.69 77 PHE A CA 1
ATOM 600 C C . PHE A 1 77 ? -10.063 -5.206 14.024 1.00 97.69 77 PHE A C 1
ATOM 602 O O . PHE A 1 77 ? -10.804 -5.878 13.312 1.00 97.69 77 PHE A O 1
ATOM 609 N N . VAL A 1 78 ? -10.385 -4.820 15.256 1.00 97.56 78 VAL A N 1
ATOM 610 C CA . VAL A 1 78 ? -11.718 -4.982 15.842 1.00 97.56 78 VAL A CA 1
ATOM 611 C C . VAL A 1 78 ? -12.195 -3.597 16.249 1.00 97.56 78 VAL A C 1
ATOM 613 O O . VAL A 1 78 ? -11.527 -2.919 17.028 1.00 97.56 78 VAL A O 1
ATOM 616 N N . VAL A 1 79 ? -13.323 -3.170 15.691 1.00 95.94 79 VAL A N 1
ATOM 617 C CA . VAL A 1 79 ? -13.905 -1.846 15.905 1.00 95.94 79 VAL A CA 1
ATOM 618 C C . VAL A 1 79 ? -15.306 -2.011 16.474 1.00 95.94 79 VAL A C 1
ATOM 620 O O . VAL A 1 79 ? -16.151 -2.710 15.914 1.00 95.94 79 VAL A O 1
ATOM 623 N N . HIS A 1 80 ? -15.550 -1.350 17.599 1.00 96.31 80 HIS A N 1
ATOM 624 C CA . HIS A 1 80 ? -16.814 -1.392 18.314 1.00 96.31 80 HIS A CA 1
ATOM 625 C C . HIS A 1 80 ? -17.206 0.017 18.762 1.00 96.31 80 HIS A C 1
ATOM 627 O O . HIS A 1 80 ? -16.340 0.834 19.079 1.00 96.31 80 HIS A O 1
ATOM 633 N N . TYR A 1 81 ? -18.509 0.283 18.791 1.00 95.56 81 TYR A N 1
ATOM 634 C CA . TYR A 1 81 ? -19.088 1.478 19.388 1.00 95.56 81 TYR A CA 1
ATOM 635 C C . TYR A 1 81 ? -20.012 1.046 20.523 1.00 95.56 81 TYR A C 1
ATOM 637 O O . TYR A 1 81 ? -20.906 0.231 20.298 1.00 95.56 81 TYR A O 1
ATOM 645 N N . GLY A 1 82 ? -19.766 1.594 21.709 1.00 95.00 82 GLY A N 1
ATOM 646 C CA . GLY A 1 82 ? -20.448 1.246 22.946 1.00 95.00 82 GLY A CA 1
ATOM 647 C C . GLY A 1 82 ? -19.969 2.121 24.102 1.00 95.00 82 GLY A C 1
ATOM 648 O O . GLY A 1 82 ? -19.191 3.064 23.914 1.00 95.00 82 GLY A O 1
ATOM 649 N N . GLU A 1 83 ? -20.436 1.809 25.301 1.00 94.75 83 GLU A N 1
ATOM 650 C CA . GLU A 1 83 ? -20.146 2.565 26.510 1.00 94.75 83 GLU A CA 1
ATOM 651 C C . GLU A 1 83 ? -18.860 2.085 27.187 1.00 94.75 83 GLU A C 1
ATOM 653 O O . GLU A 1 83 ? -18.516 0.902 27.220 1.00 94.75 83 GLU A O 1
ATOM 658 N N . TYR A 1 84 ? -18.131 3.023 27.784 1.00 94.12 84 TYR A N 1
ATOM 659 C CA . TYR A 1 84 ? -16.942 2.703 28.557 1.00 94.12 84 TYR A CA 1
ATOM 660 C C . TYR A 1 84 ? -16.774 3.658 29.731 1.00 94.12 84 TYR A C 1
ATOM 662 O O . TYR A 1 84 ? -17.133 4.834 29.671 1.00 94.12 84 TYR A O 1
ATOM 670 N N . LEU A 1 85 ? -16.161 3.152 30.796 1.00 92.69 85 LEU A N 1
ATOM 671 C CA . LEU A 1 85 ? -15.764 3.928 31.960 1.00 92.69 85 LEU A CA 1
ATOM 672 C C . LEU A 1 85 ? -14.242 3.969 32.050 1.00 92.69 85 LEU A C 1
ATOM 674 O O . LEU A 1 85 ? -13.563 2.959 31.864 1.00 92.69 85 LEU A O 1
ATOM 678 N N . LEU A 1 86 ? -13.711 5.150 32.361 1.00 90.69 86 LEU A N 1
ATOM 679 C CA . LEU A 1 86 ? -12.298 5.331 32.672 1.00 90.69 86 LEU A CA 1
ATOM 680 C C . LEU A 1 86 ? -12.108 5.191 34.178 1.00 90.69 86 LEU A C 1
ATOM 682 O O . LEU A 1 86 ? -12.549 6.039 34.953 1.00 90.69 86 LEU A O 1
ATOM 686 N N . GLN A 1 87 ? -11.431 4.126 34.589 1.00 89.00 87 GLN A N 1
ATOM 687 C CA . GLN A 1 87 ? -11.091 3.874 35.980 1.00 89.00 87 GLN A CA 1
ATOM 688 C C . GLN A 1 87 ? -9.597 4.118 36.191 1.00 89.00 87 GLN A C 1
ATOM 690 O O . GLN A 1 87 ? -8.764 3.427 35.613 1.00 89.00 87 GLN A O 1
ATOM 695 N N . SER A 1 88 ? -9.243 5.093 37.031 1.00 84.44 88 SER A N 1
ATOM 696 C CA . SER A 1 88 ? -7.849 5.324 37.426 1.00 84.44 88 SER A CA 1
ATOM 697 C C . SER A 1 88 ? -7.551 4.605 38.738 1.00 84.44 88 SER A C 1
ATOM 699 O O . SER A 1 88 ? -8.173 4.895 39.760 1.00 84.44 88 SER A O 1
ATOM 701 N N . VAL A 1 89 ? -6.608 3.663 38.716 1.00 81.69 89 VAL A N 1
ATOM 702 C CA . VAL A 1 89 ? -6.131 2.943 39.904 1.00 81.69 89 VAL A CA 1
ATOM 703 C C . VAL A 1 89 ? -4.625 3.141 40.006 1.00 81.69 89 VAL A C 1
ATOM 705 O O . VAL A 1 89 ? -3.878 2.748 39.113 1.00 81.69 89 VAL A O 1
ATOM 708 N N . SER A 1 90 ? -4.171 3.781 41.086 1.00 82.00 90 SER A N 1
ATOM 709 C CA . SER A 1 90 ? -2.745 4.053 41.341 1.00 82.00 90 SER A CA 1
ATOM 710 C C . SER A 1 90 ? -2.017 4.753 40.178 1.00 82.00 90 SER A C 1
ATOM 712 O O . SER A 1 90 ? -0.854 4.470 39.906 1.00 82.00 90 SER A O 1
ATOM 714 N N . GLY A 1 91 ? -2.703 5.661 39.474 1.00 77.12 91 GLY A N 1
ATOM 715 C CA . GLY A 1 91 ? -2.148 6.413 38.340 1.00 77.12 91 GLY A CA 1
ATOM 716 C C . GLY A 1 91 ? -2.213 5.694 36.987 1.00 77.12 91 GLY A C 1
ATOM 717 O O . GLY A 1 91 ? -1.845 6.286 35.975 1.00 77.12 91 GLY A O 1
ATOM 718 N N . ILE A 1 92 ? -2.716 4.457 36.943 1.00 77.12 92 ILE A N 1
ATOM 719 C CA . ILE A 1 92 ? -2.961 3.707 35.707 1.00 77.12 92 ILE A CA 1
ATOM 720 C C . ILE A 1 92 ? -4.435 3.865 35.339 1.00 77.12 92 ILE A C 1
ATOM 722 O O . ILE A 1 92 ? -5.314 3.500 36.118 1.00 77.12 92 ILE A O 1
ATOM 726 N N . THR A 1 93 ? -4.707 4.414 34.155 1.00 81.25 93 THR A N 1
ATOM 727 C CA . THR A 1 93 ? -6.075 4.548 33.632 1.00 81.25 93 THR A CA 1
ATOM 728 C C . THR A 1 93 ? -6.445 3.299 32.845 1.00 81.25 93 THR A C 1
ATOM 730 O O . THR A 1 93 ? -5.747 2.953 31.898 1.00 81.25 93 THR A O 1
ATOM 733 N N . LYS A 1 94 ? -7.549 2.653 33.222 1.00 87.88 94 LYS A N 1
ATOM 734 C CA . LYS A 1 94 ? -8.109 1.472 32.563 1.00 87.88 94 LYS A CA 1
ATOM 735 C C . LYS A 1 94 ? -9.491 1.752 31.998 1.00 87.88 94 LYS A C 1
ATOM 737 O O . LYS A 1 94 ? -10.252 2.536 32.563 1.00 87.88 94 LYS A O 1
ATOM 742 N N . LEU A 1 95 ? -9.814 1.073 30.904 1.00 91.31 95 LEU A N 1
ATOM 743 C CA . LEU A 1 95 ? -11.159 1.030 30.341 1.00 91.31 95 LEU A CA 1
ATOM 744 C C . LEU A 1 95 ? -11.906 -0.159 30.941 1.00 91.31 95 LEU A C 1
ATOM 746 O O . LEU A 1 95 ? -11.391 -1.274 30.936 1.00 91.31 95 LEU A O 1
ATOM 750 N N . VAL A 1 96 ? -13.112 0.074 31.453 1.00 92.38 96 VAL A N 1
ATOM 751 C CA . VAL A 1 96 ? -13.977 -0.978 32.003 1.00 92.38 96 VAL A CA 1
ATOM 752 C C . VAL A 1 96 ? -15.409 -0.803 31.504 1.00 92.38 96 VAL A C 1
ATOM 754 O O . VAL A 1 96 ? -15.864 0.318 31.284 1.00 92.38 96 VAL A O 1
ATOM 757 N N . GLY A 1 97 ? -16.118 -1.913 31.306 1.00 92.38 97 GLY A N 1
ATOM 758 C CA . GLY A 1 97 ? -17.497 -1.915 30.815 1.00 92.38 97 GLY A CA 1
ATOM 759 C C . GLY A 1 97 ? -17.874 -3.230 30.136 1.00 92.38 97 GLY A C 1
ATOM 760 O O . GLY A 1 97 ? -17.005 -4.036 29.796 1.00 92.38 97 GLY A O 1
ATOM 761 N N . SER A 1 98 ? -19.173 -3.451 29.928 1.00 92.56 98 SER A N 1
ATOM 762 C CA . SER A 1 98 ? -19.681 -4.598 29.161 1.00 92.56 98 SER A CA 1
ATOM 763 C C . SER A 1 98 ? -19.172 -4.586 27.723 1.00 92.56 98 SER A C 1
ATOM 765 O O . SER A 1 98 ? -18.715 -5.617 27.234 1.00 92.56 98 SER A O 1
ATOM 767 N N . ASP A 1 99 ? -19.162 -3.419 27.081 1.00 94.25 99 ASP A N 1
ATOM 768 C CA . ASP A 1 99 ? -18.688 -3.271 25.704 1.00 94.25 99 ASP A CA 1
ATOM 769 C C . ASP A 1 99 ? -17.173 -3.470 25.597 1.00 94.25 99 ASP A C 1
ATOM 771 O O . ASP A 1 99 ? -16.681 -4.046 24.630 1.00 94.25 99 ASP A O 1
ATOM 775 N N . ILE A 1 100 ? -16.422 -3.111 26.642 1.00 93.00 100 ILE A N 1
ATOM 776 C CA . ILE A 1 100 ? -14.987 -3.412 26.728 1.00 93.00 100 ILE A CA 1
ATOM 777 C C . ILE A 1 100 ? -14.767 -4.927 26.750 1.00 93.00 100 ILE A C 1
ATOM 779 O O . ILE A 1 100 ? -13.973 -5.455 25.969 1.00 93.00 100 ILE A O 1
ATOM 783 N N . ASN A 1 101 ? -15.527 -5.650 27.578 1.00 92.69 101 ASN A N 1
ATOM 784 C CA . ASN A 1 101 ? -15.477 -7.113 27.609 1.00 92.69 101 ASN A CA 1
ATOM 785 C C . ASN A 1 101 ? -15.843 -7.721 26.249 1.00 92.69 101 ASN A C 1
ATOM 787 O O . ASN A 1 101 ? -15.219 -8.699 25.833 1.00 92.69 101 ASN A O 1
ATOM 791 N N . LEU A 1 102 ? -16.820 -7.143 25.548 1.00 93.62 102 LEU A N 1
ATOM 792 C CA . LEU A 1 102 ? -17.204 -7.579 24.212 1.00 93.62 102 LEU A CA 1
ATOM 793 C C . LEU A 1 102 ? -16.053 -7.438 23.208 1.00 93.62 102 LEU A C 1
ATOM 795 O O . LEU A 1 102 ? -15.759 -8.407 22.511 1.00 93.62 102 LEU A O 1
ATOM 799 N N . VAL A 1 103 ? -15.350 -6.300 23.162 1.00 94.00 103 VAL A N 1
ATOM 800 C CA . VAL A 1 103 ? -14.204 -6.123 22.247 1.00 94.00 103 VAL A CA 1
ATOM 801 C C . VAL A 1 103 ? -13.122 -7.175 22.490 1.00 94.00 103 VAL A C 1
ATOM 803 O O . VAL A 1 103 ? -12.634 -7.784 21.536 1.00 94.00 103 VAL A O 1
ATOM 806 N N . HIS A 1 104 ? -12.788 -7.458 23.753 1.00 91.94 104 HIS A N 1
ATOM 807 C CA . HIS A 1 104 ? -11.808 -8.500 24.076 1.00 91.94 104 HIS A CA 1
ATOM 808 C C . HIS A 1 104 ? -12.253 -9.895 23.622 1.00 91.94 104 HIS A C 1
ATOM 810 O O . HIS A 1 104 ? -11.415 -10.705 23.219 1.00 91.94 104 HIS A O 1
ATOM 816 N N . ARG A 1 105 ? -13.557 -10.196 23.653 1.00 93.12 105 ARG A N 1
ATOM 817 C CA . ARG A 1 105 ? -14.078 -11.470 23.138 1.00 93.12 105 ARG A CA 1
ATOM 818 C C . ARG A 1 105 ? -14.103 -11.521 21.619 1.00 93.12 105 ARG A C 1
ATOM 820 O O . ARG A 1 105 ? -13.690 -12.534 21.069 1.00 93.12 105 ARG A O 1
ATOM 827 N N . LEU A 1 106 ? -14.454 -10.419 20.957 1.00 94.94 106 LEU A N 1
ATOM 828 C CA . LEU A 1 106 ? -14.408 -10.292 19.498 1.00 94.94 106 LEU A CA 1
ATOM 829 C C . LEU A 1 106 ? -12.997 -10.468 18.929 1.00 94.94 106 LEU A C 1
ATOM 831 O O . LEU A 1 106 ? -12.855 -10.771 17.750 1.00 94.94 106 LEU A O 1
ATOM 835 N N . LEU A 1 107 ? -11.929 -10.344 19.726 1.00 93.19 107 LEU A N 1
ATOM 836 C CA . LEU A 1 107 ? -10.584 -10.741 19.287 1.00 93.19 107 LEU A CA 1
ATOM 837 C C . LEU A 1 107 ? -10.462 -12.253 19.023 1.00 93.19 107 LEU A C 1
ATOM 839 O O . LEU A 1 107 ? -9.561 -12.663 18.288 1.00 93.19 107 LEU A O 1
ATOM 843 N N . LYS A 1 108 ? -11.357 -13.075 19.578 1.00 92.62 108 LYS A N 1
ATOM 844 C CA . LYS A 1 108 ? -11.485 -14.522 19.350 1.00 92.62 108 LYS A CA 1
ATOM 845 C C . LYS A 1 108 ? -12.736 -14.829 18.507 1.00 92.62 108 LYS A C 1
ATOM 847 O O . LYS A 1 108 ? -13.614 -15.564 18.943 1.00 92.62 108 LYS A O 1
ATOM 852 N N . ASN A 1 109 ? -12.804 -14.211 17.331 1.00 95.12 109 ASN A N 1
ATOM 853 C CA . ASN A 1 109 ? -13.847 -14.417 16.319 1.00 95.12 109 ASN A CA 1
ATOM 854 C C . ASN A 1 109 ? -13.509 -15.555 15.337 1.00 95.12 109 ASN A C 1
ATOM 856 O O . ASN A 1 109 ? -12.372 -16.031 15.336 1.00 95.12 109 ASN A O 1
ATOM 860 N N . HIS A 1 110 ? -14.477 -15.910 14.485 1.00 96.06 110 HIS A N 1
ATOM 861 C CA . HIS A 1 110 ? -14.424 -17.023 13.526 1.00 96.06 110 HIS A CA 1
ATOM 862 C C . HIS A 1 110 ? -14.270 -16.588 12.057 1.00 96.06 110 HIS A C 1
ATOM 864 O O . HIS A 1 110 ? -14.311 -17.415 11.142 1.00 96.06 110 HIS A O 1
ATOM 870 N N . VAL A 1 111 ? -14.002 -15.300 11.807 1.00 96.88 111 VAL A N 1
ATOM 871 C CA . VAL A 1 111 ? -13.863 -14.752 10.445 1.00 96.88 111 VAL A CA 1
ATOM 872 C C . VAL A 1 111 ? -12.767 -15.466 9.659 1.00 96.88 111 VAL A C 1
ATOM 874 O O . VAL A 1 111 ? -12.904 -15.690 8.457 1.00 96.88 111 VAL A O 1
ATOM 877 N N . SER A 1 112 ? -11.658 -15.824 10.312 1.00 96.44 112 SER A N 1
ATOM 878 C CA . SER A 1 112 ? -10.537 -16.494 9.639 1.00 96.44 112 SER A CA 1
ATOM 879 C C . SER A 1 112 ? -10.929 -17.892 9.160 1.00 96.44 112 SER A C 1
ATOM 881 O O . SER A 1 112 ? -10.581 -18.285 8.048 1.00 96.44 112 SER A O 1
ATOM 883 N N . GLU A 1 113 ? -11.676 -18.625 9.977 1.00 96.56 113 GLU A N 1
ATOM 884 C CA . GLU A 1 113 ? -12.208 -19.953 9.704 1.00 96.56 113 GLU A CA 1
ATOM 885 C C . GLU A 1 113 ? -13.274 -19.907 8.603 1.00 96.56 113 GLU A C 1
ATOM 887 O O . GLU A 1 113 ? -13.247 -20.737 7.694 1.00 96.56 113 GLU A O 1
ATOM 892 N N . ALA A 1 114 ? -14.166 -18.915 8.644 1.00 96.38 114 ALA A N 1
ATOM 893 C CA . ALA A 1 114 ? -15.254 -18.757 7.683 1.00 96.38 114 ALA A CA 1
ATOM 894 C C . ALA A 1 114 ? -14.777 -18.290 6.296 1.00 96.38 114 ALA A C 1
ATOM 896 O O . ALA A 1 114 ? -15.302 -18.726 5.270 1.00 96.38 114 ALA A O 1
ATOM 897 N N . THR A 1 115 ? -13.776 -17.405 6.242 1.00 96.44 115 THR A N 1
ATOM 898 C CA . THR A 1 115 ? -13.374 -16.715 4.998 1.00 96.44 115 THR A CA 1
ATOM 899 C C . THR A 1 115 ? -12.002 -17.122 4.459 1.00 96.44 115 THR A C 1
ATOM 901 O O . THR A 1 115 ? -11.676 -16.844 3.301 1.00 96.44 115 THR A O 1
ATOM 904 N N . GLY A 1 116 ? -11.157 -17.733 5.293 1.00 96.50 116 GLY A N 1
ATOM 905 C CA . GLY A 1 116 ? -9.742 -17.971 5.002 1.00 96.50 116 GLY A CA 1
ATOM 906 C C . GLY A 1 116 ? -8.864 -16.711 5.055 1.00 96.50 116 GLY A C 1
ATOM 907 O O . GLY A 1 116 ? -7.685 -16.767 4.688 1.00 96.50 116 GLY A O 1
ATOM 908 N N . TRP A 1 117 ? -9.399 -15.557 5.468 1.00 97.00 117 TRP A N 1
ATOM 909 C CA . TRP A 1 117 ? -8.646 -14.304 5.513 1.00 97.00 117 TRP A CA 1
ATOM 910 C C . TRP A 1 117 ? -7.728 -14.247 6.732 1.00 97.00 117 TRP A C 1
ATOM 912 O O . TRP A 1 117 ? -8.143 -14.490 7.857 1.00 97.00 117 TRP A O 1
ATOM 922 N N . LYS A 1 118 ? -6.475 -13.837 6.516 1.00 95.00 118 LYS A N 1
ATOM 923 C CA . LYS A 1 118 ? -5.525 -13.551 7.608 1.00 95.00 118 LYS A CA 1
ATOM 924 C C . LYS A 1 118 ? -5.506 -12.085 8.034 1.00 95.00 118 LYS A C 1
ATOM 926 O O . LYS A 1 118 ? -5.031 -11.777 9.121 1.00 95.00 118 LYS A O 1
ATOM 931 N N . ALA A 1 119 ? -5.992 -11.194 7.170 1.00 97.00 119 ALA A N 1
ATOM 932 C CA . ALA A 1 119 ? -6.016 -9.761 7.411 1.00 97.00 119 ALA A CA 1
ATOM 933 C C . ALA A 1 119 ? -7.389 -9.182 7.100 1.00 97.00 119 ALA A C 1
ATOM 935 O O . ALA A 1 119 ? -7.869 -9.279 5.967 1.00 97.00 119 ALA A O 1
ATOM 936 N N . TYR A 1 120 ? -8.008 -8.587 8.113 1.00 97.94 120 TYR A N 1
ATOM 937 C CA . TYR A 1 120 ? -9.368 -8.076 8.029 1.00 97.94 120 TYR A CA 1
ATOM 938 C C . TYR A 1 120 ? -9.631 -6.980 9.064 1.00 97.94 120 TYR A C 1
ATOM 940 O O . TYR A 1 120 ? -8.964 -6.903 10.095 1.00 97.94 120 TYR A O 1
ATOM 948 N N . ALA A 1 121 ? -10.614 -6.130 8.793 1.00 97.06 121 ALA A N 1
ATOM 949 C CA . ALA A 1 121 ? -11.186 -5.233 9.790 1.00 97.06 121 ALA A CA 1
ATOM 950 C C . ALA A 1 121 ? -12.598 -5.720 10.117 1.00 97.06 121 ALA A C 1
ATOM 952 O O . ALA A 1 121 ? -13.437 -5.770 9.222 1.00 97.06 121 ALA A O 1
ATOM 953 N N . LEU A 1 122 ? -12.827 -6.108 11.370 1.00 97.75 122 LEU A N 1
ATOM 954 C CA . LEU A 1 122 ? -14.121 -6.521 11.901 1.00 97.75 122 LEU A CA 1
ATOM 955 C C . LEU A 1 122 ? -14.774 -5.329 12.598 1.00 97.75 122 LEU A C 1
ATOM 957 O O . LEU A 1 122 ? -14.174 -4.709 13.477 1.00 97.75 122 LEU A O 1
ATOM 961 N N . PHE A 1 123 ? -16.019 -5.053 12.238 1.00 96.56 123 PHE A N 1
ATOM 962 C CA . PHE A 1 123 ? -16.857 -4.025 12.835 1.00 96.56 123 PHE A CA 1
ATOM 963 C C . PHE A 1 123 ? -18.070 -4.685 13.492 1.00 96.56 123 PHE A C 1
ATOM 965 O O . PHE A 1 123 ? -18.714 -5.540 12.881 1.00 96.56 123 PHE A O 1
ATOM 972 N N . SER A 1 124 ? -18.418 -4.288 14.717 1.00 96.00 124 SER A N 1
ATOM 973 C CA . SER A 1 124 ? -19.747 -4.618 15.243 1.00 96.00 124 SER A CA 1
ATOM 974 C C . SER A 1 124 ? -20.828 -3.868 14.461 1.00 96.00 124 SER A C 1
ATOM 976 O O . SER A 1 124 ? -20.583 -2.792 13.910 1.00 96.00 124 SER A O 1
ATOM 978 N N . ASP A 1 125 ? -22.050 -4.395 14.458 1.00 94.81 125 ASP A N 1
ATOM 979 C CA . ASP A 1 125 ? -23.197 -3.718 13.840 1.00 94.81 125 ASP A CA 1
ATOM 980 C C . ASP A 1 125 ? -23.423 -2.305 14.418 1.00 94.81 125 ASP A C 1
ATOM 982 O O . ASP A 1 125 ? -23.655 -1.348 13.677 1.00 94.81 125 ASP A O 1
ATOM 986 N N . ALA A 1 126 ? -23.217 -2.144 15.732 1.00 94.50 126 ALA A N 1
ATOM 987 C CA . ALA A 1 126 ? -23.238 -0.845 16.404 1.00 94.50 126 ALA A CA 1
ATOM 988 C C . ALA A 1 126 ? -22.174 0.124 15.853 1.00 94.50 126 ALA A C 1
ATOM 990 O O . ALA A 1 126 ? -22.466 1.301 15.640 1.00 94.50 126 ALA A O 1
ATOM 991 N N . ALA A 1 127 ? -20.957 -0.360 15.568 1.00 94.56 127 ALA A N 1
ATOM 992 C CA . ALA A 1 127 ? -19.893 0.470 15.009 1.00 94.56 127 ALA A CA 1
ATOM 993 C C . ALA A 1 127 ? -20.229 0.956 13.596 1.00 94.56 127 ALA A C 1
ATOM 995 O O . ALA A 1 127 ? -20.127 2.153 13.336 1.00 94.56 127 ALA A O 1
ATOM 996 N N . LEU A 1 128 ? -20.674 0.071 12.697 1.00 91.25 128 LEU A N 1
ATOM 997 C CA . LEU A 1 128 ? -21.054 0.484 11.339 1.00 91.25 128 LEU A CA 1
ATOM 998 C C . LEU A 1 128 ? -22.259 1.425 11.335 1.00 91.25 128 LEU A C 1
ATOM 1000 O O . LEU A 1 128 ? -22.257 2.417 10.601 1.00 91.25 128 LEU A O 1
ATOM 1004 N N . THR A 1 129 ? -23.254 1.151 12.183 1.00 92.31 129 THR A N 1
ATOM 1005 C CA . THR A 1 129 ? -24.428 2.016 12.349 1.00 92.31 129 THR A CA 1
ATOM 1006 C C . THR A 1 129 ? -24.011 3.419 12.774 1.00 92.31 129 THR A C 1
ATOM 1008 O O . THR A 1 129 ? -24.428 4.400 12.155 1.00 92.31 129 THR A O 1
ATOM 1011 N N . GLN A 1 130 ? -23.126 3.526 13.769 1.00 92.62 130 GLN A N 1
ATOM 1012 C CA . GLN A 1 130 ? -22.617 4.814 14.229 1.00 92.62 130 GLN A CA 1
ATOM 1013 C C . GLN A 1 130 ? -21.738 5.505 13.180 1.00 92.62 130 GLN A C 1
ATOM 1015 O O . GLN A 1 130 ? -21.834 6.718 12.986 1.00 92.62 130 GLN A O 1
ATOM 1020 N N . MET A 1 131 ? -20.890 4.750 12.477 1.00 85.19 131 MET A N 1
ATOM 1021 C CA . MET A 1 131 ? -20.032 5.290 11.423 1.00 85.19 131 MET A CA 1
ATOM 1022 C C . MET A 1 131 ? -20.845 5.831 10.241 1.00 85.19 131 MET A C 1
ATOM 1024 O O . MET A 1 131 ? -20.364 6.726 9.544 1.00 85.19 131 MET A O 1
ATOM 1028 N N . LYS A 1 132 ? -22.066 5.321 10.019 1.00 84.62 132 LYS A N 1
ATOM 1029 C CA . LYS A 1 132 ? -22.923 5.642 8.863 1.00 84.62 132 LYS A CA 1
ATOM 1030 C C . LYS A 1 132 ? -22.219 5.371 7.531 1.00 84.62 132 LYS A C 1
ATOM 1032 O O . LYS A 1 132 ? -22.430 6.079 6.549 1.00 84.62 132 LYS A O 1
ATOM 1037 N N . VAL A 1 133 ? -21.373 4.341 7.506 1.00 74.50 133 VAL A N 1
ATOM 1038 C CA . VAL A 1 133 ? -20.651 3.882 6.315 1.00 74.50 133 VAL A CA 1
ATOM 1039 C C . VAL A 1 133 ? -21.053 2.443 6.044 1.00 74.50 133 VAL A C 1
ATOM 1041 O O . VAL A 1 133 ? -21.111 1.630 6.964 1.00 74.50 133 VAL A O 1
ATOM 1044 N N . LYS A 1 134 ? -21.303 2.122 4.774 1.00 77.06 134 LYS A N 1
ATOM 1045 C CA . LYS A 1 134 ? -21.585 0.758 4.326 1.00 77.06 134 LYS A CA 1
ATOM 1046 C C . LYS A 1 134 ? -20.669 0.400 3.152 1.00 77.06 134 LYS A C 1
ATOM 1048 O O . LYS A 1 134 ? -21.068 0.597 2.006 1.00 77.06 134 LYS A O 1
ATOM 1053 N N . PRO A 1 135 ? -19.438 -0.069 3.424 1.00 75.94 135 PRO A N 1
ATOM 1054 C CA . PRO A 1 135 ? -18.554 -0.580 2.384 1.00 75.94 135 PRO A CA 1
ATOM 1055 C C . PRO A 1 135 ? -19.211 -1.736 1.624 1.00 75.94 135 PRO A C 1
ATOM 1057 O O . PRO A 1 135 ? -19.970 -2.522 2.197 1.00 75.94 135 PRO A O 1
ATOM 1060 N N . GLU A 1 136 ? -18.917 -1.849 0.334 1.00 79.62 136 GLU A N 1
ATOM 1061 C CA . GLU A 1 136 ? -19.332 -3.004 -0.460 1.00 79.62 136 GLU A CA 1
ATOM 1062 C C . GLU A 1 136 ? -18.485 -4.237 -0.109 1.00 79.62 136 GLU A C 1
ATOM 1064 O O . GLU A 1 136 ? -17.345 -4.123 0.341 1.00 79.62 136 GLU A O 1
ATOM 1069 N N . GLY A 1 137 ? -19.041 -5.434 -0.315 1.00 83.44 137 GLY A N 1
ATOM 1070 C CA . GLY A 1 137 ? -18.293 -6.686 -0.152 1.00 83.44 137 GLY A CA 1
ATOM 1071 C C . GLY A 1 137 ? -17.959 -7.073 1.294 1.00 83.44 137 GLY A C 1
ATOM 1072 O O . GLY A 1 137 ? -17.053 -7.879 1.507 1.00 83.44 137 GLY A O 1
ATOM 1073 N N . LEU A 1 138 ? -18.670 -6.522 2.281 1.00 91.19 138 LEU A N 1
ATOM 1074 C CA . LEU A 1 138 ? -18.552 -6.954 3.673 1.00 91.19 138 LEU A CA 1
ATOM 1075 C C . LEU A 1 138 ? -19.001 -8.412 3.841 1.00 91.19 138 LEU A C 1
ATOM 1077 O O . LEU A 1 138 ? -20.030 -8.828 3.310 1.00 91.19 138 LEU A O 1
ATOM 1081 N N . HIS A 1 139 ? -18.235 -9.173 4.619 1.00 95.50 139 HIS A N 1
ATOM 1082 C CA . HIS A 1 139 ? -18.645 -10.479 5.117 1.00 95.50 139 HIS A CA 1
ATOM 1083 C C . HIS A 1 139 ? -19.445 -10.295 6.408 1.00 95.50 139 HIS A C 1
ATOM 1085 O O . HIS A 1 139 ? -18.903 -9.790 7.392 1.00 95.50 139 HIS A O 1
ATOM 1091 N N . GLU A 1 140 ? -20.721 -10.673 6.395 1.00 96.44 140 GLU A N 1
ATOM 1092 C CA . GLU A 1 140 ? -21.582 -10.629 7.580 1.00 96.44 140 GLU A CA 1
ATOM 1093 C C . GLU A 1 140 ? -21.516 -11.960 8.331 1.00 96.44 140 GLU A C 1
ATOM 1095 O O . GLU A 1 140 ? -21.691 -13.022 7.733 1.00 96.44 140 GLU A O 1
ATOM 1100 N N . GLU A 1 141 ? -21.317 -11.890 9.643 1.00 94.44 141 GLU A N 1
ATOM 1101 C CA . GLU A 1 141 ? -21.293 -13.057 10.523 1.00 94.44 141 GLU A CA 1
ATOM 1102 C C . GLU A 1 141 ? -21.886 -12.699 11.890 1.00 94.44 141 GLU A C 1
ATOM 1104 O O . GLU A 1 141 ? -21.741 -11.572 12.372 1.00 94.44 141 GLU A O 1
ATOM 1109 N N . THR A 1 142 ? -22.563 -13.654 12.525 1.00 95.06 142 THR A N 1
ATOM 1110 C CA . THR A 1 142 ? -23.058 -13.503 13.897 1.00 95.06 142 THR A CA 1
ATOM 1111 C C . THR A 1 142 ? -22.169 -14.304 14.834 1.00 95.06 142 THR A C 1
ATOM 1113 O O . THR A 1 142 ? -22.132 -15.530 14.765 1.00 95.06 142 THR A O 1
ATOM 1116 N N . GLU A 1 143 ? -21.491 -13.610 15.739 1.00 91.56 143 GLU A N 1
ATOM 1117 C CA . GLU A 1 143 ? -20.702 -14.231 16.798 1.00 91.56 143 GLU A CA 1
ATOM 1118 C C . GLU A 1 143 ? -21.595 -14.562 17.997 1.00 91.56 143 GLU A C 1
ATOM 1120 O O . GLU A 1 143 ? -22.486 -13.788 18.358 1.00 91.56 143 GLU A O 1
ATOM 1125 N N . HIS A 1 144 ? -21.338 -15.698 18.644 1.00 90.00 144 HIS A N 1
ATOM 1126 C CA . HIS A 1 144 ? -22.052 -16.112 19.848 1.00 90.00 144 HIS A CA 1
ATOM 1127 C C . HIS A 1 144 ? -21.090 -16.226 21.028 1.00 90.00 144 HIS A C 1
ATOM 1129 O O . HIS A 1 144 ? -20.130 -16.997 20.989 1.00 90.00 144 HIS A O 1
ATOM 1135 N N . TYR A 1 145 ? -21.377 -15.501 22.112 1.00 86.69 145 TYR A N 1
ATOM 1136 C CA . TYR A 1 145 ? -20.578 -15.565 23.332 1.00 86.69 145 TYR A CA 1
ATOM 1137 C C . TYR A 1 145 ? -21.443 -15.772 24.575 1.00 86.69 145 TYR A C 1
ATOM 1139 O O . TYR A 1 145 ? -22.431 -15.072 24.808 1.00 86.69 145 TYR A O 1
ATOM 1147 N N . GLU A 1 146 ? -20.993 -16.681 25.440 1.00 76.31 146 GLU A N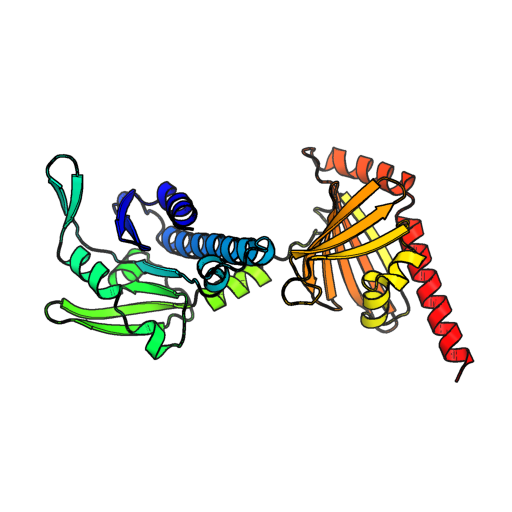 1
ATOM 1148 C CA . GLU A 1 146 ? -21.622 -16.958 26.732 1.00 76.31 146 GLU A CA 1
ATOM 1149 C C . GLU A 1 146 ? -21.746 -15.664 27.561 1.00 76.31 146 GLU A C 1
ATOM 1151 O O . GLU A 1 146 ? -20.748 -14.988 27.814 1.00 76.31 146 GLU A O 1
ATOM 1156 N N . HIS A 1 147 ? -22.966 -15.304 27.969 1.00 77.06 147 HIS A N 1
ATOM 1157 C CA . HIS A 1 147 ? -23.313 -14.073 28.707 1.00 77.06 147 HIS A CA 1
ATOM 1158 C C . HIS A 1 147 ? -23.270 -12.736 27.940 1.00 77.06 147 HIS A C 1
ATOM 1160 O O . HIS A 1 147 ? -23.600 -11.716 28.539 1.00 77.06 147 HIS A O 1
ATOM 1166 N N . LEU A 1 148 ? -22.916 -12.711 26.650 1.00 75.62 148 LEU A N 1
ATOM 1167 C CA . LEU A 1 148 ? -23.040 -11.505 25.804 1.00 75.62 148 LEU A CA 1
ATOM 1168 C C . LEU A 1 148 ? -24.072 -11.667 24.680 1.00 75.62 148 LEU A C 1
ATOM 1170 O O . LEU A 1 148 ? -24.482 -10.676 24.087 1.00 75.62 148 LEU A O 1
ATOM 1174 N N . GLY A 1 149 ? -24.523 -12.898 24.424 1.00 84.94 149 GLY A N 1
ATOM 1175 C CA . GLY A 1 149 ? -25.546 -13.189 23.428 1.00 84.94 149 GLY A CA 1
ATOM 1176 C C . GLY A 1 149 ? -24.994 -13.206 22.006 1.00 84.94 149 GLY A C 1
ATOM 1177 O O . GLY A 1 149 ? -23.827 -13.534 21.779 1.00 84.94 149 GLY A O 1
ATOM 1178 N N . GLU A 1 150 ? -25.876 -12.903 21.057 1.00 89.81 150 GLU A N 1
ATOM 1179 C CA . GLU A 1 150 ? -25.558 -12.822 19.635 1.00 89.81 150 GLU A CA 1
ATOM 1180 C C . GLU A 1 150 ? -25.069 -11.421 19.273 1.00 89.81 150 GLU A C 1
ATOM 1182 O O . GLU A 1 150 ? -25.710 -10.417 19.587 1.00 89.81 150 GLU A O 1
ATOM 1187 N N . VAL A 1 151 ? -23.936 -11.359 18.581 1.00 93.00 151 VAL A N 1
ATOM 1188 C CA . VAL A 1 151 ? -23.307 -10.112 18.161 1.00 93.00 151 VAL A CA 1
ATOM 1189 C C . VAL A 1 151 ? -23.151 -10.150 16.655 1.00 93.00 151 VAL A C 1
ATOM 1191 O O . VAL A 1 151 ? -22.326 -10.889 16.121 1.00 93.00 151 VAL A O 1
ATOM 1194 N N . LYS A 1 152 ? -23.942 -9.336 15.958 1.00 96.00 152 LYS A N 1
ATOM 1195 C CA . LYS A 1 152 ? -23.804 -9.186 14.513 1.00 96.00 152 LYS A CA 1
ATOM 1196 C C . LYS A 1 152 ? -22.529 -8.403 14.190 1.00 96.00 152 LYS A C 1
ATOM 1198 O O . LYS A 1 152 ? -22.274 -7.335 14.757 1.00 96.00 152 LYS A O 1
ATOM 1203 N N . THR A 1 153 ? -21.733 -8.942 13.276 1.00 96.81 153 THR A N 1
ATOM 1204 C CA . THR A 1 153 ? -20.446 -8.393 12.854 1.00 96.81 153 THR A CA 1
ATOM 1205 C C . THR A 1 153 ? -20.348 -8.320 11.338 1.00 96.81 153 THR A C 1
ATOM 1207 O O . THR A 1 153 ? -21.023 -9.044 10.606 1.00 96.81 153 THR A O 1
ATOM 1210 N N . HIS A 1 154 ? -19.498 -7.411 10.877 1.00 96.69 154 HIS A N 1
ATOM 1211 C CA . HIS A 1 154 ? -19.256 -7.134 9.471 1.00 96.69 154 HIS A CA 1
ATOM 1212 C C . HIS A 1 154 ? -17.756 -7.001 9.256 1.00 96.69 154 HIS A C 1
ATOM 1214 O O . HIS A 1 154 ? -17.110 -6.180 9.907 1.00 96.69 154 HIS A O 1
ATOM 1220 N N . SER A 1 155 ? -17.193 -7.794 8.352 1.00 97.19 155 SER A N 1
ATOM 1221 C CA . SER A 1 155 ? -15.748 -7.877 8.153 1.00 97.19 155 SER A CA 1
ATOM 1222 C C . SER A 1 155 ? -15.330 -7.493 6.740 1.00 97.19 155 SER A C 1
ATOM 1224 O O . SER A 1 155 ? -15.905 -7.956 5.757 1.00 97.19 155 SER A O 1
ATOM 1226 N N . LEU A 1 156 ? -14.286 -6.672 6.638 1.00 94.69 156 LEU A N 1
ATOM 1227 C CA . LEU A 1 156 ? -13.681 -6.239 5.380 1.00 94.69 156 LEU A CA 1
ATOM 1228 C C . LEU A 1 156 ? -12.353 -6.963 5.135 1.00 94.69 156 LEU A C 1
ATOM 1230 O O . LEU A 1 156 ? -11.480 -6.961 6.004 1.00 94.69 156 LEU A O 1
ATOM 1234 N N . ASN A 1 157 ? -12.164 -7.513 3.932 1.00 96.31 157 ASN A N 1
ATOM 1235 C CA . ASN A 1 157 ? -10.911 -8.150 3.521 1.00 96.31 157 ASN A CA 1
ATOM 1236 C C . ASN A 1 157 ? -9.818 -7.111 3.227 1.00 96.31 157 ASN A C 1
ATOM 1238 O O . ASN A 1 157 ? -9.799 -6.479 2.166 1.00 96.31 157 ASN A O 1
ATOM 1242 N N . LEU A 1 158 ? -8.847 -6.989 4.132 1.00 95.31 158 LEU A N 1
ATOM 1243 C CA . LEU A 1 158 ? -7.772 -6.011 3.984 1.00 95.31 158 LEU A CA 1
ATOM 1244 C C . LEU A 1 158 ? -6.715 -6.428 2.957 1.00 95.31 158 LEU A C 1
ATOM 1246 O O . LEU A 1 158 ? -6.074 -5.557 2.375 1.00 95.31 158 LEU A O 1
ATOM 1250 N N . HIS A 1 159 ? -6.555 -7.723 2.663 1.00 94.19 159 HIS A N 1
ATOM 1251 C CA . HIS A 1 159 ? -5.667 -8.161 1.581 1.00 94.19 159 HIS A CA 1
ATOM 1252 C C . HIS A 1 159 ? -6.174 -7.707 0.213 1.00 94.19 159 HIS A C 1
ATOM 1254 O O . HIS A 1 159 ? -5.399 -7.164 -0.578 1.00 94.19 159 HIS A O 1
ATOM 1260 N N . ALA A 1 160 ? -7.464 -7.923 -0.060 1.00 90.31 160 ALA A N 1
ATOM 1261 C CA . ALA A 1 160 ? -8.092 -7.463 -1.296 1.00 90.31 160 ALA A CA 1
ATOM 1262 C C . ALA A 1 160 ? -7.980 -5.939 -1.407 1.00 90.31 160 ALA A C 1
ATOM 1264 O O . ALA A 1 160 ? -7.484 -5.424 -2.410 1.00 90.31 160 ALA A O 1
ATOM 1265 N N . ARG A 1 161 ? -8.294 -5.236 -0.314 1.00 84.81 161 ARG A N 1
ATOM 1266 C CA . ARG A 1 161 ? -8.212 -3.780 -0.263 1.00 84.81 161 ARG A CA 1
ATOM 1267 C C . ARG A 1 161 ? -6.795 -3.240 -0.461 1.00 84.81 161 ARG A C 1
ATOM 1269 O O . ARG A 1 161 ? -6.592 -2.291 -1.210 1.00 84.81 161 ARG A O 1
ATOM 1276 N N . TYR A 1 162 ? -5.787 -3.861 0.152 1.00 87.12 162 TYR A N 1
ATOM 1277 C CA . TYR A 1 162 ? -4.382 -3.506 -0.068 1.00 87.12 162 TYR A CA 1
ATOM 1278 C C . TYR A 1 162 ? -3.983 -3.681 -1.531 1.00 87.12 162 TYR A C 1
ATOM 1280 O O . TYR A 1 162 ? -3.309 -2.813 -2.081 1.00 87.12 162 TYR A O 1
ATOM 1288 N N . LYS A 1 163 ? -4.416 -4.771 -2.177 1.00 85.75 163 LYS A N 1
ATOM 1289 C CA . LYS A 1 163 ? -4.149 -5.003 -3.600 1.00 85.75 163 LYS A CA 1
ATOM 1290 C C . LYS A 1 163 ? -4.778 -3.912 -4.469 1.00 85.75 163 LYS A C 1
ATOM 1292 O O . LYS A 1 163 ? -4.078 -3.358 -5.306 1.00 85.75 163 LYS A O 1
ATOM 1297 N N . GLU A 1 164 ? -6.036 -3.552 -4.223 1.00 80.69 164 GLU A N 1
ATOM 1298 C CA . GLU A 1 164 ? -6.698 -2.438 -4.913 1.00 80.69 164 GLU A CA 1
ATOM 1299 C C . GLU A 1 164 ? -5.940 -1.123 -4.723 1.00 80.69 164 GLU A C 1
ATOM 1301 O O . GLU A 1 164 ? -5.648 -0.433 -5.694 1.00 80.69 164 GLU A O 1
ATOM 1306 N N . LEU A 1 165 ? -5.557 -0.788 -3.487 1.00 71.94 165 LEU A N 1
ATOM 1307 C CA . LEU A 1 165 ? -4.792 0.425 -3.197 1.00 71.94 165 LEU A CA 1
ATOM 1308 C C . LEU A 1 165 ? -3.406 0.403 -3.856 1.00 71.94 165 LEU A C 1
ATOM 1310 O O . LEU A 1 165 ? -2.945 1.445 -4.311 1.00 71.94 165 LEU A O 1
ATOM 1314 N N . MET A 1 166 ? -2.741 -0.753 -3.949 1.00 72.19 166 MET A N 1
ATOM 1315 C CA . MET A 1 166 ? -1.500 -0.904 -4.721 1.00 72.19 166 MET A CA 1
ATOM 1316 C C . MET A 1 166 ? -1.729 -0.722 -6.220 1.00 72.19 166 MET A C 1
ATOM 1318 O O . MET A 1 166 ? -0.929 -0.064 -6.880 1.00 72.19 166 MET A O 1
ATOM 1322 N N . ASP A 1 167 ? -2.817 -1.271 -6.758 1.00 67.88 167 ASP A N 1
ATOM 1323 C CA . ASP A 1 167 ? -3.177 -1.125 -8.167 1.00 67.88 167 ASP A CA 1
ATOM 1324 C C . ASP A 1 167 ? -3.565 0.325 -8.515 1.00 67.88 167 ASP A C 1
ATOM 1326 O O . ASP A 1 167 ? -3.284 0.788 -9.624 1.00 67.88 167 ASP A O 1
ATOM 1330 N N . LEU A 1 168 ? -4.135 1.060 -7.553 1.00 65.00 168 LEU A N 1
ATOM 1331 C CA . LEU A 1 168 ? -4.427 2.493 -7.636 1.00 65.00 168 LEU A CA 1
ATOM 1332 C C . LEU A 1 168 ? -3.190 3.372 -7.405 1.00 65.00 168 LEU A C 1
ATOM 1334 O O . LEU A 1 168 ? -3.090 4.437 -8.015 1.00 65.00 168 LEU A O 1
ATOM 1338 N N . ARG A 1 169 ? -2.216 2.935 -6.588 1.00 63.19 169 ARG A N 1
ATOM 1339 C CA . ARG A 1 169 ? -0.881 3.552 -6.442 1.00 63.19 169 ARG A CA 1
ATOM 1340 C C . ARG A 1 169 ? -0.021 3.288 -7.685 1.00 63.19 169 ARG A C 1
ATOM 1342 O O . ARG A 1 169 ? 1.131 2.864 -7.584 1.00 63.19 169 ARG A O 1
ATOM 1349 N N . ARG A 1 170 ? -0.551 3.588 -8.872 1.00 64.31 170 ARG A N 1
ATOM 1350 C CA . ARG A 1 170 ? 0.266 3.733 -10.074 1.00 64.31 170 ARG A CA 1
ATOM 1351 C C . ARG A 1 170 ? 1.248 4.854 -9.789 1.00 64.31 170 ARG A C 1
ATOM 1353 O O . ARG A 1 170 ? 0.860 6.020 -9.713 1.00 64.31 170 ARG A O 1
ATOM 1360 N N . VAL A 1 171 ? 2.520 4.521 -9.604 1.00 68.62 171 VAL A N 1
ATOM 1361 C CA . VAL A 1 171 ? 3.558 5.550 -9.596 1.00 68.62 171 VAL A CA 1
ATOM 1362 C C . VAL A 1 171 ? 3.762 5.899 -11.055 1.00 68.62 171 VAL A C 1
ATOM 1364 O O . VAL A 1 171 ? 4.606 5.323 -11.724 1.00 68.62 171 VAL A O 1
ATOM 1367 N N . PHE A 1 172 ? 2.903 6.758 -11.581 1.00 76.69 172 PHE A N 1
ATOM 1368 C CA . PHE A 1 172 ? 2.845 7.127 -12.984 1.00 76.69 172 PHE A CA 1
ATOM 1369 C C . PHE A 1 172 ? 2.993 8.637 -13.078 1.00 76.69 172 PHE A C 1
ATOM 1371 O O . PHE A 1 172 ? 2.257 9.382 -12.435 1.00 76.69 172 PHE A O 1
ATOM 1378 N N . ILE A 1 173 ? 3.964 9.094 -13.860 1.00 83.50 173 ILE A N 1
ATOM 1379 C CA . ILE A 1 173 ? 4.113 10.518 -14.144 1.00 83.50 173 ILE A CA 1
ATOM 1380 C C . ILE A 1 173 ? 3.084 10.868 -15.219 1.00 83.50 173 ILE A C 1
ATOM 1382 O O . ILE A 1 173 ? 3.178 10.368 -16.338 1.00 83.50 173 ILE A O 1
ATOM 1386 N N . SER A 1 174 ? 2.099 11.704 -14.888 1.00 83.81 174 SER A N 1
ATOM 1387 C CA . SER A 1 174 ? 1.155 12.238 -15.875 1.00 83.81 174 SER A CA 1
ATOM 1388 C C . SER A 1 174 ? 1.881 13.156 -16.878 1.00 83.81 174 SER A C 1
ATOM 1390 O O . SER A 1 174 ? 2.940 13.710 -16.550 1.00 83.81 174 SER A O 1
ATOM 1392 N N . PRO A 1 175 ? 1.372 13.335 -18.112 1.00 84.00 175 PRO A N 1
ATOM 1393 C CA . PRO A 1 175 ? 1.918 14.327 -19.037 1.00 84.00 175 PRO A CA 1
ATOM 1394 C C . PRO A 1 175 ? 1.986 15.741 -18.437 1.00 84.00 175 PRO A C 1
ATOM 1396 O O . PRO A 1 175 ? 2.937 16.481 -18.691 1.00 84.00 175 PRO A O 1
ATOM 1399 N N . GLU A 1 176 ? 1.008 16.104 -17.608 1.00 85.44 176 GLU A N 1
ATOM 1400 C CA . GLU A 1 176 ? 0.907 17.407 -16.957 1.00 85.44 176 GLU A CA 1
ATOM 1401 C C . GLU A 1 176 ? 1.999 17.589 -15.898 1.00 85.44 176 GLU A C 1
ATOM 1403 O O . GLU A 1 176 ? 2.620 18.652 -15.825 1.00 85.44 176 GLU A O 1
ATOM 1408 N N . ASP A 1 177 ? 2.293 16.545 -15.122 1.00 86.56 177 ASP A N 1
ATOM 1409 C CA . ASP A 1 177 ? 3.291 16.585 -14.053 1.00 86.56 177 ASP A CA 1
ATOM 1410 C C . ASP A 1 177 ? 4.727 16.436 -14.564 1.00 86.56 177 ASP A C 1
ATOM 1412 O O . ASP A 1 177 ? 5.669 16.870 -13.885 1.00 86.56 177 ASP A O 1
ATOM 1416 N N . ALA A 1 178 ? 4.913 15.876 -15.763 1.00 89.94 178 ALA A N 1
ATOM 1417 C CA . ALA A 1 178 ? 6.221 15.672 -16.367 1.00 89.94 178 ALA A CA 1
ATOM 1418 C C . ALA A 1 178 ? 6.995 16.994 -16.536 1.00 89.94 178 ALA A C 1
ATOM 1420 O O . ALA A 1 178 ? 6.468 18.036 -16.946 1.00 89.94 178 ALA A O 1
ATOM 1421 N N . ASP A 1 179 ? 8.290 16.943 -16.224 1.00 91.62 179 ASP A N 1
ATOM 1422 C CA . ASP A 1 179 ? 9.230 18.018 -16.540 1.00 91.62 179 ASP A CA 1
ATOM 1423 C C . ASP A 1 179 ? 9.786 17.864 -17.969 1.00 91.62 179 ASP A C 1
ATOM 1425 O O . ASP A 1 179 ? 10.167 18.854 -18.593 1.00 91.62 179 ASP A O 1
ATOM 1429 N N . LEU A 1 180 ? 9.805 16.631 -18.494 1.00 90.38 180 LEU A N 1
ATOM 1430 C CA . LEU A 1 180 ? 10.183 16.296 -19.867 1.00 90.38 180 LEU A CA 1
ATOM 1431 C C . LEU A 1 180 ? 9.438 15.036 -20.334 1.00 90.38 180 LEU A C 1
ATOM 1433 O O . LEU A 1 180 ? 9.285 14.087 -19.563 1.00 90.38 180 LEU A O 1
ATOM 1437 N N . ILE A 1 181 ? 9.019 15.019 -21.601 1.00 92.19 181 ILE A N 1
ATOM 1438 C CA . ILE A 1 181 ? 8.439 13.850 -22.272 1.00 92.19 181 ILE A CA 1
ATOM 1439 C C . ILE A 1 181 ? 9.241 13.592 -23.549 1.00 92.19 181 ILE A C 1
ATOM 1441 O O . ILE A 1 181 ? 9.533 14.529 -24.292 1.00 92.19 181 ILE A O 1
ATOM 1445 N N . MET A 1 182 ? 9.602 12.335 -23.793 1.00 92.25 182 MET A N 1
ATOM 1446 C CA . MET A 1 182 ? 10.182 11.874 -25.055 1.00 92.25 182 MET A CA 1
ATOM 1447 C C . 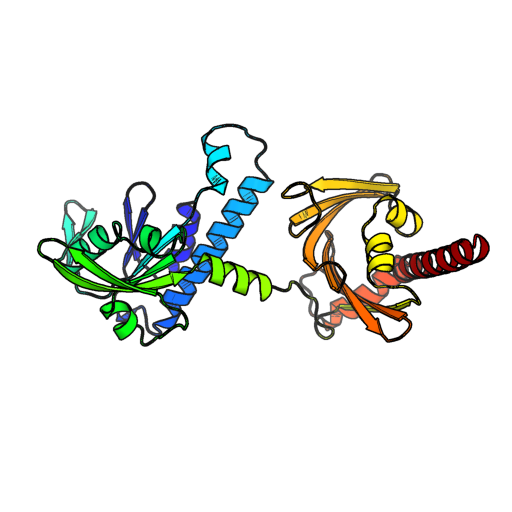MET A 1 182 ? 9.317 10.747 -25.608 1.00 92.25 182 MET A C 1
ATOM 1449 O O . MET A 1 182 ? 8.975 9.833 -24.860 1.00 92.25 182 MET A O 1
ATOM 1453 N N . SER A 1 183 ? 9.003 10.805 -26.899 1.00 93.44 183 SER A N 1
ATOM 1454 C CA . SER A 1 183 ? 8.109 9.856 -27.563 1.00 93.44 183 SER A CA 1
ATOM 1455 C C . SER A 1 183 ? 8.788 9.259 -28.787 1.00 93.44 183 SER A C 1
ATOM 1457 O O . SER A 1 183 ? 9.343 9.992 -29.606 1.00 93.44 183 SER A O 1
ATOM 1459 N N . PHE A 1 184 ? 8.724 7.937 -28.921 1.00 93.75 184 PHE A N 1
ATOM 1460 C CA . PHE A 1 184 ? 9.320 7.190 -30.027 1.00 93.75 184 PHE A CA 1
ATOM 1461 C C . PHE A 1 184 ? 8.284 6.250 -30.636 1.00 93.75 184 PHE A C 1
ATOM 1463 O O . PHE A 1 184 ? 7.584 5.548 -29.912 1.00 93.75 184 PHE A O 1
ATOM 1470 N N . LEU A 1 185 ? 8.202 6.212 -31.964 1.00 94.00 185 LEU A N 1
ATOM 1471 C CA . LEU A 1 185 ? 7.383 5.250 -32.699 1.00 94.00 185 LEU A CA 1
ATOM 1472 C C . LEU A 1 185 ? 8.301 4.165 -33.254 1.00 94.00 185 LEU A C 1
ATOM 1474 O O . LEU A 1 185 ? 9.176 4.457 -34.067 1.00 94.00 185 LEU A O 1
ATOM 1478 N N . ILE A 1 186 ? 8.123 2.931 -32.787 1.00 92.75 186 ILE A N 1
ATOM 1479 C CA . ILE A 1 186 ? 9.054 1.832 -33.053 1.00 92.75 186 ILE A CA 1
ATOM 1480 C C . ILE A 1 186 ? 8.302 0.715 -33.787 1.00 92.75 186 ILE A C 1
ATOM 1482 O O . ILE A 1 186 ? 7.314 0.219 -33.241 1.00 92.75 186 ILE A O 1
ATOM 1486 N N . PRO A 1 187 ? 8.742 0.284 -34.986 1.00 90.88 187 PRO A N 1
ATOM 1487 C CA . PRO A 1 187 ? 8.112 -0.802 -35.742 1.00 90.88 187 PRO A CA 1
ATOM 1488 C C . PRO A 1 187 ? 8.485 -2.171 -35.145 1.00 90.88 187 PRO A C 1
ATOM 1490 O O . PRO A 1 187 ? 9.157 -2.987 -35.763 1.00 90.88 187 PRO A O 1
ATOM 1493 N N . ALA A 1 188 ? 8.116 -2.392 -33.884 1.00 87.50 188 ALA A N 1
ATOM 1494 C CA . ALA A 1 188 ? 8.360 -3.622 -33.145 1.00 87.50 188 ALA A CA 1
ATOM 1495 C C . ALA A 1 188 ? 7.257 -3.841 -32.106 1.00 87.50 188 ALA A C 1
ATOM 1497 O O . ALA A 1 188 ? 6.605 -2.891 -31.663 1.00 87.50 188 ALA A O 1
ATOM 1498 N N . SER A 1 189 ? 7.068 -5.094 -31.688 1.00 84.31 189 SER A N 1
ATOM 1499 C CA . SER A 1 189 ? 6.088 -5.439 -30.655 1.00 84.31 189 SER A CA 1
ATOM 1500 C C . SER A 1 189 ? 6.464 -4.847 -29.283 1.00 84.31 189 SER A C 1
ATOM 1502 O O . SER A 1 189 ? 7.660 -4.674 -28.996 1.00 84.31 189 SER A O 1
ATOM 1504 N N . PRO A 1 190 ? 5.490 -4.632 -28.376 1.00 79.31 190 PRO A N 1
ATOM 1505 C CA . PRO A 1 190 ? 5.776 -4.229 -27.001 1.00 79.31 190 PRO A CA 1
ATOM 1506 C C . PRO A 1 190 ? 6.716 -5.203 -26.282 1.00 79.31 190 PRO A C 1
ATOM 1508 O O . PRO A 1 190 ? 7.538 -4.774 -25.480 1.00 79.31 190 PRO A O 1
ATOM 1511 N N . ILE A 1 191 ? 6.658 -6.501 -26.606 1.00 79.12 191 ILE A N 1
ATOM 1512 C CA . ILE A 1 191 ? 7.529 -7.542 -26.035 1.00 79.12 191 ILE A CA 1
ATOM 1513 C C . ILE A 1 191 ? 8.988 -7.316 -26.445 1.00 79.12 191 ILE A C 1
ATOM 1515 O O . ILE A 1 191 ? 9.882 -7.355 -25.599 1.00 79.12 191 ILE A O 1
ATOM 1519 N N . THR A 1 192 ? 9.229 -7.033 -27.727 1.00 83.81 192 THR A N 1
ATOM 1520 C CA . THR A 1 192 ? 10.572 -6.760 -28.255 1.00 83.81 192 THR A CA 1
ATOM 1521 C C . THR A 1 192 ? 11.177 -5.534 -27.575 1.00 83.81 192 THR A C 1
ATOM 1523 O O . THR A 1 192 ? 12.294 -5.594 -27.059 1.00 83.81 192 THR A O 1
ATOM 1526 N N . ILE A 1 193 ? 10.421 -4.434 -27.514 1.00 88.06 193 ILE A N 1
ATOM 1527 C CA . ILE A 1 193 ? 10.875 -3.177 -26.900 1.00 88.06 193 ILE A CA 1
ATOM 1528 C C . ILE A 1 193 ? 11.081 -3.365 -25.394 1.00 88.06 193 ILE A C 1
ATOM 1530 O O . ILE A 1 193 ? 12.070 -2.892 -24.837 1.00 88.06 193 ILE A O 1
ATOM 1534 N N . TRP A 1 194 ? 10.197 -4.115 -24.732 1.00 84.62 194 TRP A N 1
ATOM 1535 C CA . TRP A 1 194 ? 10.333 -4.459 -23.319 1.00 84.62 194 TRP A CA 1
ATOM 1536 C C . TRP A 1 194 ? 11.645 -5.187 -23.019 1.00 84.62 194 TRP A C 1
ATOM 1538 O O . TRP A 1 194 ? 12.295 -4.867 -22.022 1.00 84.62 194 TRP A O 1
ATOM 1548 N N . GLY A 1 195 ? 12.052 -6.121 -23.884 1.00 80.56 195 GLY A N 1
ATOM 1549 C CA . GLY A 1 195 ? 13.344 -6.802 -23.798 1.00 80.56 195 GLY A CA 1
ATOM 1550 C C . GLY A 1 195 ? 14.518 -5.829 -23.913 1.00 80.56 195 GLY A C 1
ATOM 1551 O O . GLY A 1 195 ? 15.367 -5.774 -23.026 1.00 80.56 195 GLY A O 1
ATOM 1552 N N . TRP A 1 196 ? 14.518 -4.975 -24.940 1.00 90.62 196 TRP A N 1
ATOM 1553 C CA . TRP A 1 196 ? 15.548 -3.944 -25.139 1.00 90.62 196 TRP A CA 1
ATOM 1554 C C . TRP A 1 196 ? 15.667 -2.943 -23.980 1.00 90.62 196 TRP A C 1
ATOM 1556 O O . TRP A 1 196 ? 16.765 -2.467 -23.685 1.00 90.62 196 TRP A O 1
ATOM 1566 N N . MET A 1 197 ? 14.563 -2.667 -23.282 1.00 90.75 197 MET A N 1
ATOM 1567 C CA . MET A 1 197 ? 14.539 -1.777 -22.120 1.00 90.75 197 MET A CA 1
ATOM 1568 C C . MET A 1 197 ? 15.016 -2.420 -20.812 1.00 90.75 197 MET A C 1
ATOM 1570 O O . MET A 1 197 ? 15.392 -1.688 -19.896 1.00 90.75 197 MET A O 1
ATOM 1574 N N . ASN A 1 198 ? 14.963 -3.750 -20.680 1.00 86.12 198 ASN A N 1
ATOM 1575 C CA . ASN A 1 198 ? 15.082 -4.419 -19.378 1.00 86.12 198 ASN A CA 1
ATOM 1576 C C . ASN A 1 198 ? 16.128 -5.540 -19.312 1.00 86.12 198 ASN A C 1
ATOM 1578 O O . ASN A 1 198 ? 16.557 -5.887 -18.210 1.00 86.12 198 ASN A O 1
ATOM 1582 N N . GLU A 1 199 ? 16.564 -6.086 -20.446 1.00 82.25 199 GLU A N 1
ATOM 1583 C CA . GLU A 1 199 ? 17.655 -7.061 -20.511 1.00 82.25 199 GLU A CA 1
ATOM 1584 C C . GLU A 1 199 ? 19.008 -6.345 -20.361 1.00 82.25 199 GLU A C 1
ATOM 1586 O O . GLU A 1 199 ? 19.315 -5.468 -21.173 1.00 82.25 199 GLU A O 1
ATOM 1591 N N . PRO A 1 200 ? 19.842 -6.693 -19.361 1.00 83.25 200 PRO A N 1
ATOM 1592 C CA . PRO A 1 200 ? 21.112 -6.002 -19.126 1.00 83.25 200 PRO A CA 1
ATOM 1593 C C . PRO A 1 200 ? 22.025 -5.953 -20.357 1.00 83.25 200 PRO A C 1
ATOM 1595 O O . PRO A 1 200 ? 22.557 -4.896 -20.677 1.00 83.25 200 PRO A O 1
ATOM 1598 N N . GLU A 1 201 ? 22.146 -7.062 -21.091 1.00 83.75 201 GLU A N 1
ATOM 1599 C CA . GLU A 1 201 ? 23.005 -7.163 -22.281 1.00 83.75 201 GLU A CA 1
ATOM 1600 C C . GLU A 1 201 ? 22.560 -6.243 -23.423 1.00 83.75 201 GLU A C 1
ATOM 1602 O O . GLU A 1 201 ? 23.397 -5.697 -24.138 1.00 83.75 201 GLU A O 1
ATOM 1607 N N . LYS A 1 202 ? 21.249 -6.029 -23.585 1.00 86.00 202 LYS A N 1
ATOM 1608 C CA . LYS A 1 202 ? 20.707 -5.081 -24.568 1.00 86.00 202 LYS A CA 1
ATOM 1609 C C . LYS A 1 202 ? 20.842 -3.646 -24.082 1.00 86.00 202 LYS A C 1
ATOM 1611 O O . LYS A 1 202 ? 21.248 -2.782 -24.851 1.00 86.00 202 LYS A O 1
ATOM 1616 N N . ARG A 1 203 ? 20.567 -3.389 -22.798 1.00 89.56 203 ARG A N 1
ATOM 1617 C CA . ARG A 1 203 ? 20.712 -2.057 -22.186 1.00 89.56 203 ARG A CA 1
ATOM 1618 C C . ARG A 1 203 ? 22.130 -1.509 -22.316 1.00 89.56 203 ARG A C 1
ATOM 1620 O O . ARG A 1 203 ? 22.282 -0.348 -22.672 1.00 89.56 203 ARG A O 1
ATOM 1627 N N . LEU A 1 204 ? 23.152 -2.342 -22.113 1.00 88.31 204 LEU A N 1
ATOM 1628 C CA . LEU A 1 204 ? 24.563 -1.952 -22.254 1.00 88.31 204 LEU A CA 1
ATOM 1629 C C . LEU A 1 204 ? 24.957 -1.513 -23.679 1.00 88.31 204 LEU A C 1
ATOM 1631 O O . LEU A 1 204 ? 26.004 -0.901 -23.856 1.00 88.31 204 LEU A O 1
ATOM 1635 N N . GLN A 1 205 ? 24.140 -1.800 -24.698 1.00 88.56 205 GLN A N 1
ATOM 1636 C CA . GLN A 1 205 ? 24.419 -1.397 -26.083 1.00 88.56 205 GLN A CA 1
ATOM 1637 C C . GLN A 1 205 ? 23.948 0.028 -26.406 1.00 88.56 205 GLN A C 1
ATOM 1639 O O . GLN A 1 205 ? 24.392 0.605 -27.399 1.00 88.56 205 GLN A O 1
ATOM 1644 N N . TRP A 1 206 ? 23.040 0.598 -25.606 1.00 88.88 206 TRP A N 1
ATOM 1645 C CA . TRP A 1 206 ? 22.433 1.904 -25.890 1.00 88.88 206 TRP A CA 1
ATOM 1646 C C . TRP A 1 206 ? 22.404 2.863 -24.690 1.00 88.88 206 TRP A C 1
ATOM 1648 O O . TRP A 1 206 ? 22.420 4.081 -24.888 1.00 88.88 206 TRP A O 1
ATOM 1658 N N . GLU A 1 207 ? 22.405 2.359 -23.453 1.00 84.94 207 GLU A N 1
ATOM 1659 C CA . GLU A 1 207 ? 22.652 3.163 -22.254 1.00 84.94 207 GLU A CA 1
ATOM 1660 C C . GLU A 1 207 ? 24.164 3.416 -22.099 1.00 84.94 207 GLU A C 1
ATOM 1662 O O . GLU A 1 207 ? 24.994 2.599 -22.479 1.00 84.94 207 GLU A O 1
ATOM 1667 N N . THR A 1 208 ? 24.555 4.547 -21.505 1.00 80.19 208 THR A N 1
ATOM 1668 C CA . THR A 1 208 ? 25.979 4.893 -21.293 1.00 80.19 208 THR A CA 1
ATOM 1669 C C . THR A 1 208 ? 26.608 4.201 -20.078 1.00 80.19 208 THR A C 1
ATOM 1671 O O . THR A 1 208 ? 27.610 4.683 -19.558 1.00 80.19 208 THR A O 1
ATOM 1674 N N . PHE A 1 209 ? 26.003 3.133 -19.560 1.00 79.38 209 PHE A N 1
ATOM 1675 C CA . PHE A 1 209 ? 26.544 2.396 -18.419 1.00 79.38 209 PHE A CA 1
ATOM 1676 C C . PHE A 1 209 ? 27.587 1.381 -18.883 1.00 79.38 209 PHE A C 1
ATOM 1678 O O . PHE A 1 209 ? 27.416 0.743 -19.916 1.00 79.38 209 PHE A O 1
ATOM 1685 N N . ASP A 1 210 ? 28.635 1.204 -18.083 1.00 78.12 210 ASP A N 1
ATOM 1686 C CA . ASP A 1 210 ? 29.672 0.197 -18.328 1.00 78.12 210 ASP A CA 1
ATOM 1687 C C . ASP A 1 210 ? 29.277 -1.172 -17.750 1.00 78.12 210 ASP A C 1
ATOM 1689 O O . ASP A 1 210 ? 29.787 -2.207 -18.170 1.00 78.12 210 ASP A O 1
ATOM 1693 N N . ASP A 1 211 ? 28.379 -1.184 -16.758 1.00 79.62 211 ASP A N 1
ATOM 1694 C CA . ASP A 1 211 ? 27.909 -2.396 -16.086 1.00 79.62 211 ASP A CA 1
ATOM 1695 C C . ASP A 1 211 ? 26.497 -2.187 -15.525 1.00 79.62 211 ASP A C 1
ATOM 1697 O O . ASP A 1 211 ? 26.207 -1.152 -14.917 1.00 79.62 211 ASP A O 1
ATOM 1701 N N . ILE A 1 212 ? 25.622 -3.180 -15.708 1.00 81.62 212 ILE A N 1
ATOM 1702 C CA . ILE A 1 212 ? 24.267 -3.215 -15.141 1.00 81.62 212 ILE A CA 1
ATOM 1703 C C . ILE A 1 212 ? 24.072 -4.579 -14.489 1.00 81.62 212 ILE A C 1
ATOM 1705 O O . ILE A 1 212 ? 23.949 -5.595 -15.174 1.00 81.62 212 ILE A O 1
ATOM 1709 N N . ARG A 1 213 ? 24.002 -4.616 -13.156 1.00 78.50 213 ARG A N 1
ATOM 1710 C CA . ARG A 1 213 ? 23.833 -5.868 -12.403 1.00 78.50 213 ARG A CA 1
ATOM 1711 C C . ARG A 1 213 ? 22.618 -5.839 -11.489 1.00 78.50 213 ARG A C 1
ATOM 1713 O O . ARG A 1 213 ? 22.328 -4.809 -10.877 1.00 78.50 213 ARG A O 1
ATOM 1720 N N . PRO A 1 214 ? 21.903 -6.966 -11.339 1.00 76.81 214 PRO A N 1
ATOM 1721 C CA . PRO A 1 214 ? 20.863 -7.078 -10.330 1.00 76.81 214 PRO A CA 1
ATOM 1722 C C . PRO A 1 214 ? 21.475 -6.916 -8.933 1.00 76.81 214 PRO A C 1
ATOM 1724 O O . PRO A 1 214 ? 22.337 -7.695 -8.541 1.00 76.81 214 PRO A O 1
ATOM 1727 N N . LEU A 1 215 ? 21.007 -5.930 -8.166 1.00 73.88 215 LEU A N 1
ATOM 1728 C CA . LEU A 1 215 ? 21.359 -5.793 -6.750 1.00 73.88 215 LEU A CA 1
ATOM 1729 C C . LEU A 1 215 ? 20.302 -6.463 -5.871 1.00 73.88 215 LEU A C 1
ATOM 1731 O O . LEU A 1 215 ? 20.621 -7.212 -4.955 1.00 73.88 215 LEU A O 1
ATOM 1735 N N . ILE A 1 216 ? 19.027 -6.184 -6.160 1.00 69.56 216 ILE A N 1
ATOM 1736 C CA . ILE A 1 216 ? 17.887 -6.754 -5.439 1.00 69.56 216 ILE A CA 1
ATOM 1737 C C . ILE A 1 216 ? 16.855 -7.250 -6.450 1.00 69.56 216 ILE A C 1
ATOM 1739 O O . ILE A 1 216 ? 16.480 -6.538 -7.389 1.00 69.56 216 ILE A O 1
ATOM 1743 N N . ARG A 1 217 ? 16.377 -8.477 -6.231 1.00 76.81 217 ARG A N 1
ATOM 1744 C CA . ARG A 1 217 ? 15.285 -9.118 -6.973 1.00 76.81 217 ARG A CA 1
ATOM 1745 C C . ARG A 1 217 ? 14.280 -9.711 -5.982 1.00 76.81 217 ARG A C 1
ATOM 1747 O O . ARG A 1 217 ? 14.452 -10.856 -5.558 1.00 76.81 217 ARG A O 1
ATOM 1754 N N . PRO A 1 218 ? 13.263 -8.944 -5.546 1.00 52.91 218 PRO A N 1
ATOM 1755 C CA . PRO A 1 218 ? 12.227 -9.466 -4.664 1.00 52.91 218 PRO A CA 1
ATOM 1756 C C . PRO A 1 218 ? 11.568 -10.703 -5.290 1.00 52.91 218 PRO A C 1
ATOM 1758 O O . PRO A 1 218 ? 11.156 -10.676 -6.447 1.00 52.91 218 PRO A O 1
ATOM 1761 N N . GLY A 1 219 ? 11.520 -11.813 -4.548 1.00 55.12 219 GLY A N 1
ATOM 1762 C CA . GLY A 1 219 ? 10.962 -13.072 -5.057 1.00 55.12 219 GLY A CA 1
ATOM 1763 C C . GLY A 1 219 ? 11.737 -13.693 -6.230 1.00 55.12 219 GLY A C 1
ATOM 1764 O O . GLY A 1 219 ? 11.159 -14.473 -6.976 1.00 55.12 219 GLY A O 1
ATOM 1765 N N . GLY A 1 220 ? 13.013 -13.333 -6.422 1.00 63.53 220 GLY A N 1
ATOM 1766 C CA . GLY A 1 220 ? 13.877 -13.917 -7.455 1.00 63.53 220 GLY A CA 1
ATOM 1767 C C . GLY A 1 220 ? 13.653 -13.386 -8.875 1.00 63.53 220 GLY A C 1
ATOM 1768 O O . GLY A 1 220 ? 14.251 -13.902 -9.813 1.00 63.53 220 GLY A O 1
ATOM 1769 N N . ARG A 1 221 ? 12.827 -12.347 -9.057 1.00 68.06 221 ARG A N 1
ATOM 1770 C CA . ARG A 1 221 ? 12.507 -11.760 -10.371 1.00 68.06 221 ARG A CA 1
ATOM 1771 C C . ARG A 1 221 ? 12.477 -10.232 -10.338 1.00 68.06 221 ARG A C 1
ATOM 1773 O O . ARG A 1 221 ? 12.540 -9.618 -9.273 1.00 68.06 221 ARG A O 1
ATOM 1780 N N . THR A 1 222 ? 12.402 -9.607 -11.512 1.00 72.75 222 THR A N 1
ATOM 1781 C CA . THR A 1 222 ? 12.174 -8.158 -11.634 1.00 72.75 222 THR A CA 1
ATOM 1782 C C . THR A 1 222 ? 10.706 -7.831 -11.338 1.00 72.75 222 THR A C 1
ATOM 1784 O O . THR A 1 222 ? 9.804 -8.554 -11.769 1.00 72.75 222 THR A O 1
ATOM 1787 N N . GLY A 1 223 ? 10.485 -6.760 -10.576 1.00 73.38 223 GLY A N 1
ATOM 1788 C CA . GLY A 1 223 ? 9.182 -6.277 -10.121 1.00 73.38 223 GLY A CA 1
ATOM 1789 C C . GLY A 1 223 ? 9.342 -5.037 -9.236 1.00 73.38 223 GLY A C 1
ATOM 1790 O O . GLY A 1 223 ? 10.466 -4.572 -9.027 1.00 73.38 223 GLY A O 1
ATOM 1791 N N . ALA A 1 224 ? 8.244 -4.514 -8.687 1.00 79.62 224 ALA A N 1
ATOM 1792 C CA . ALA A 1 224 ? 8.287 -3.359 -7.790 1.00 79.62 224 ALA A CA 1
ATOM 1793 C C . ALA A 1 224 ? 9.222 -3.594 -6.582 1.00 79.62 224 ALA A C 1
ATOM 1795 O O . ALA A 1 224 ? 9.124 -4.583 -5.849 1.00 79.62 224 ALA A O 1
ATOM 1796 N N . GLY A 1 225 ? 10.149 -2.663 -6.374 1.00 73.38 225 GLY A N 1
ATOM 1797 C CA . GLY A 1 225 ? 11.237 -2.703 -5.398 1.00 73.38 225 GLY A CA 1
ATOM 1798 C C . GLY A 1 225 ? 12.485 -3.481 -5.824 1.00 73.38 225 GLY A C 1
ATOM 1799 O O . GLY A 1 225 ? 13.406 -3.611 -5.015 1.00 73.38 225 GLY A O 1
ATOM 1800 N N . ALA A 1 226 ? 12.549 -4.000 -7.055 1.00 76.25 226 ALA A N 1
ATOM 1801 C CA . ALA A 1 226 ? 13.803 -4.483 -7.625 1.00 76.25 226 ALA A CA 1
ATOM 1802 C C . ALA A 1 226 ? 14.798 -3.327 -7.796 1.00 76.25 226 ALA A C 1
ATOM 1804 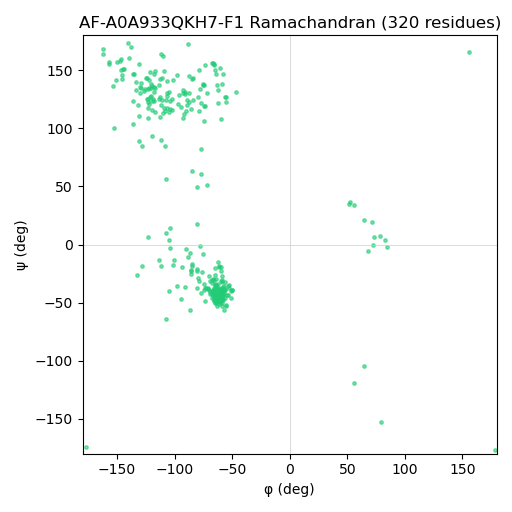O O . ALA A 1 226 ? 14.406 -2.192 -8.068 1.00 76.25 226 ALA A O 1
ATOM 1805 N N . ARG A 1 227 ? 16.092 -3.620 -7.633 1.00 81.88 227 ARG A N 1
ATOM 1806 C CA . ARG A 1 227 ? 17.165 -2.627 -7.769 1.00 81.88 227 ARG A CA 1
ATOM 1807 C C . ARG A 1 227 ? 18.261 -3.118 -8.694 1.00 81.88 227 ARG A C 1
ATOM 1809 O O . ARG A 1 227 ? 18.663 -4.282 -8.597 1.00 81.88 227 ARG A O 1
ATOM 1816 N N . ASN A 1 228 ? 18.761 -2.222 -9.535 1.00 79.94 228 ASN A N 1
ATOM 1817 C CA . ASN A 1 228 ? 19.934 -2.454 -10.368 1.00 79.94 228 ASN A CA 1
ATOM 1818 C C . ASN A 1 228 ? 21.095 -1.583 -9.896 1.00 79.94 228 ASN A C 1
ATOM 1820 O O . ASN A 1 228 ? 20.915 -0.450 -9.444 1.00 79.94 228 ASN A O 1
ATOM 1824 N N . HIS A 1 229 ? 22.283 -2.160 -9.978 1.00 80.50 229 HIS A N 1
ATOM 1825 C CA . HIS A 1 229 ? 23.554 -1.482 -9.842 1.00 80.50 229 HIS A CA 1
ATOM 1826 C C . HIS A 1 229 ? 24.002 -1.081 -11.247 1.00 80.50 229 HIS A C 1
ATOM 1828 O O . HIS A 1 229 ? 24.328 -1.963 -12.038 1.00 80.50 229 HIS A O 1
ATOM 1834 N N . CYS A 1 230 ? 23.960 0.214 -11.556 1.00 77.31 230 CYS A N 1
ATOM 1835 C CA . CYS A 1 230 ? 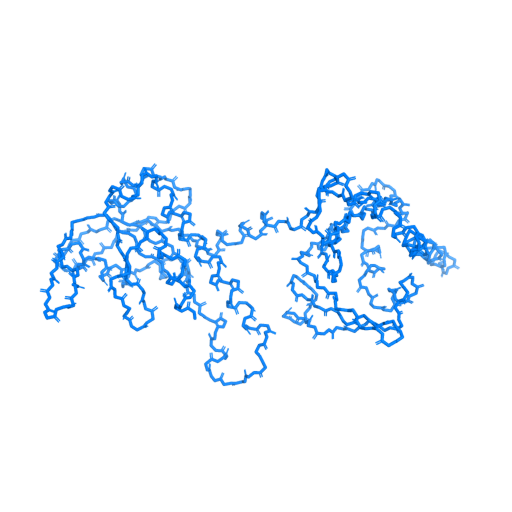24.381 0.754 -12.844 1.00 77.31 230 CYS A CA 1
ATOM 1836 C C . CYS A 1 230 ? 25.671 1.556 -12.635 1.00 77.31 230 CYS A C 1
ATOM 1838 O O . CYS A 1 230 ? 25.661 2.574 -11.937 1.00 77.31 230 CYS A O 1
ATOM 1840 N N . ALA A 1 231 ? 26.786 1.091 -13.194 1.00 74.94 231 ALA A N 1
ATOM 1841 C CA . ALA A 1 231 ? 28.080 1.755 -13.0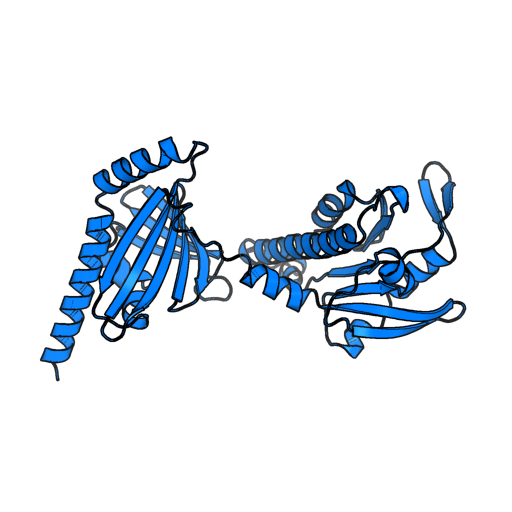64 1.00 74.94 231 ALA A CA 1
ATOM 1842 C C . ALA A 1 231 ? 28.420 2.558 -14.325 1.00 74.94 231 ALA A C 1
ATOM 1844 O O . ALA A 1 231 ? 28.160 2.117 -15.443 1.00 74.94 231 ALA A O 1
ATOM 1845 N N . HIS A 1 232 ? 29.017 3.734 -14.134 1.00 70.00 232 HIS A N 1
ATOM 1846 C CA . HIS A 1 232 ? 29.641 4.531 -15.188 1.00 70.00 232 HIS A CA 1
ATOM 1847 C C . HIS A 1 232 ? 30.986 5.072 -14.683 1.00 70.00 232 HIS A C 1
ATOM 1849 O O . HIS A 1 232 ? 31.043 5.985 -13.849 1.00 70.00 232 HIS A O 1
ATOM 1855 N N . GLY A 1 233 ? 32.085 4.477 -15.136 1.00 65.88 233 GLY A N 1
ATOM 1856 C CA . GLY A 1 233 ? 33.426 4.709 -14.619 1.00 65.88 233 GLY A CA 1
ATOM 1857 C C . GLY A 1 233 ? 33.505 4.453 -13.110 1.00 65.88 233 GLY A C 1
ATOM 1858 O O . GLY A 1 233 ? 33.259 3.349 -12.633 1.00 65.88 233 GLY A O 1
ATOM 1859 N N . LYS A 1 234 ? 33.850 5.491 -12.336 1.00 55.75 234 LYS A N 1
ATOM 1860 C CA . LYS A 1 234 ? 33.897 5.433 -10.859 1.00 55.75 234 LYS A CA 1
ATOM 1861 C C . LYS A 1 234 ? 32.553 5.739 -10.185 1.00 55.75 234 LYS A C 1
ATOM 1863 O O . LYS A 1 234 ? 32.453 5.621 -8.966 1.00 55.75 234 LYS A O 1
ATOM 1868 N N . ASN A 1 235 ? 31.543 6.159 -10.947 1.00 64.06 235 ASN A N 1
ATOM 1869 C CA . ASN A 1 235 ? 30.247 6.551 -10.410 1.00 64.06 235 ASN A CA 1
ATOM 1870 C C . ASN A 1 235 ? 29.290 5.366 -10.418 1.00 64.06 235 ASN A C 1
ATOM 1872 O O . ASN A 1 235 ? 29.097 4.704 -11.436 1.00 64.06 235 ASN A O 1
ATOM 1876 N N . VAL A 1 236 ? 28.654 5.138 -9.276 1.00 68.44 236 VAL A N 1
ATOM 1877 C CA . VAL A 1 236 ? 27.646 4.100 -9.100 1.00 68.44 236 VAL A CA 1
ATOM 1878 C C . VAL A 1 236 ? 26.292 4.761 -8.913 1.00 68.44 236 VAL A C 1
ATOM 1880 O O . VAL A 1 236 ? 26.102 5.564 -7.998 1.00 68.44 236 VAL A O 1
ATOM 1883 N N . VAL A 1 237 ? 25.337 4.387 -9.758 1.00 74.88 237 VAL A N 1
ATOM 1884 C CA . VAL A 1 237 ? 23.946 4.813 -9.655 1.00 74.88 237 VAL A CA 1
ATOM 1885 C C . VAL A 1 237 ? 23.089 3.597 -9.336 1.00 74.88 237 VAL A C 1
ATOM 1887 O O . VAL A 1 237 ? 23.120 2.585 -10.033 1.00 74.88 237 VAL A O 1
ATOM 1890 N N . ALA A 1 238 ? 22.312 3.693 -8.259 1.00 77.56 238 ALA A N 1
ATOM 1891 C CA . ALA A 1 238 ? 21.300 2.695 -7.951 1.00 77.56 238 ALA A CA 1
ATOM 1892 C C . ALA A 1 238 ? 19.977 3.085 -8.616 1.00 77.56 238 ALA A C 1
ATOM 1894 O O . ALA A 1 238 ? 19.411 4.135 -8.314 1.00 77.56 238 ALA A O 1
ATOM 1895 N N . GLU A 1 239 ? 19.490 2.211 -9.486 1.00 86.81 239 GLU A N 1
ATOM 1896 C CA . GLU A 1 239 ? 18.170 2.284 -10.107 1.00 86.81 239 GLU A CA 1
ATOM 1897 C C . GLU A 1 239 ? 17.178 1.475 -9.255 1.00 86.81 239 GLU A C 1
ATOM 1899 O O . GLU A 1 239 ? 17.486 0.341 -8.875 1.00 86.81 239 GLU A O 1
ATOM 1904 N N . THR A 1 240 ? 16.000 2.026 -8.943 1.00 87.56 240 THR A N 1
ATOM 1905 C CA . THR A 1 240 ? 14.946 1.328 -8.179 1.00 87.56 240 THR A CA 1
ATOM 1906 C C . THR A 1 240 ? 13.643 1.286 -8.966 1.00 87.56 240 THR A C 1
ATOM 1908 O O . THR A 1 240 ? 13.096 2.324 -9.315 1.00 87.56 240 THR A O 1
ATOM 1911 N N . ILE A 1 241 ? 13.109 0.092 -9.217 1.00 88.69 241 ILE A N 1
ATOM 1912 C CA . ILE A 1 241 ? 11.804 -0.080 -9.865 1.00 88.69 241 ILE A CA 1
ATOM 1913 C C . ILE A 1 241 ? 10.706 0.261 -8.854 1.00 88.69 241 ILE A C 1
ATOM 1915 O O . ILE A 1 241 ? 10.614 -0.385 -7.812 1.00 88.69 241 ILE A O 1
ATOM 1919 N N . LEU A 1 242 ? 9.885 1.266 -9.142 1.00 85.81 242 LEU A N 1
ATOM 1920 C CA . LEU A 1 242 ? 8.768 1.692 -8.292 1.00 85.81 242 LEU A CA 1
ATOM 1921 C C . LEU A 1 242 ? 7.463 0.986 -8.662 1.00 85.81 242 LEU A C 1
ATOM 1923 O O . LEU A 1 242 ? 6.694 0.623 -7.779 1.00 85.81 242 LEU A O 1
ATOM 1927 N N . ASP A 1 243 ? 7.248 0.755 -9.955 1.00 87.12 243 ASP A N 1
ATOM 1928 C CA . ASP A 1 243 ? 6.056 0.105 -10.501 1.00 87.12 243 ASP A CA 1
ATOM 1929 C C . ASP A 1 243 ? 6.457 -0.766 -11.695 1.00 87.12 243 ASP A C 1
ATOM 1931 O O . ASP A 1 243 ? 7.458 -0.479 -12.353 1.00 87.12 243 ASP A O 1
ATOM 1935 N N . TRP A 1 244 ? 5.724 -1.847 -11.953 1.00 84.19 244 TRP A N 1
ATOM 1936 C CA . TRP A 1 244 ? 6.098 -2.855 -12.944 1.00 84.19 244 TRP A CA 1
ATOM 1937 C C . TRP A 1 244 ? 4.873 -3.573 -13.523 1.00 84.19 244 TRP A C 1
ATOM 1939 O O . TRP A 1 244 ? 4.350 -4.512 -12.916 1.00 84.19 244 TRP A O 1
ATOM 1949 N N . ARG A 1 245 ? 4.450 -3.170 -14.725 1.00 83.31 245 ARG A N 1
ATOM 1950 C CA . ARG A 1 245 ? 3.362 -3.775 -15.506 1.00 83.31 245 ARG A CA 1
ATOM 1951 C C . ARG A 1 245 ? 3.926 -4.268 -16.845 1.00 83.31 245 ARG A C 1
ATOM 1953 O O . ARG A 1 245 ? 4.062 -3.475 -17.777 1.00 83.31 245 ARG A O 1
ATOM 1960 N N . PRO A 1 246 ? 4.340 -5.548 -16.929 1.00 79.25 246 PRO A N 1
ATOM 1961 C CA . PRO A 1 246 ? 4.972 -6.104 -18.120 1.00 79.25 246 PRO A CA 1
ATOM 1962 C C . PRO A 1 246 ? 4.238 -5.752 -19.410 1.00 79.25 246 PRO A C 1
ATOM 1964 O O . PRO A 1 246 ? 3.029 -5.926 -19.490 1.00 79.25 246 PRO A O 1
ATOM 1967 N N . PHE A 1 247 ? 4.997 -5.284 -20.402 1.00 77.38 247 PHE A N 1
ATOM 1968 C CA . PHE A 1 247 ? 4.535 -4.920 -21.750 1.00 77.38 247 PHE A CA 1
ATOM 1969 C C . PHE A 1 247 ? 3.629 -3.684 -21.843 1.00 77.38 247 PHE A C 1
ATOM 1971 O O . PHE A 1 247 ? 3.367 -3.232 -22.952 1.00 77.38 247 PHE A O 1
ATOM 1978 N N . GLU A 1 248 ? 3.228 -3.098 -20.716 1.00 79.12 248 GLU A N 1
ATOM 1979 C CA . GLU A 1 248 ? 2.431 -1.869 -20.669 1.00 79.12 248 GLU A CA 1
ATOM 1980 C C . GLU A 1 248 ? 3.278 -0.690 -20.197 1.00 79.12 248 GLU A C 1
ATOM 1982 O O . GLU A 1 248 ? 3.514 0.254 -20.942 1.00 79.12 248 GLU A O 1
ATOM 1987 N N . TYR A 1 249 ? 3.779 -0.722 -18.962 1.00 89.19 249 TYR A N 1
ATOM 1988 C CA . TYR A 1 249 ? 4.647 0.335 -18.452 1.00 89.19 249 TYR A CA 1
ATOM 1989 C C . TYR A 1 249 ? 5.435 -0.102 -17.220 1.00 89.19 249 TYR A C 1
ATOM 1991 O O . TYR A 1 249 ? 5.113 -1.066 -16.526 1.00 89.19 249 TYR A O 1
ATOM 1999 N N . TYR A 1 250 ? 6.467 0.662 -16.896 1.00 90.00 250 TYR A N 1
ATOM 2000 C CA . TYR A 1 250 ? 7.085 0.606 -15.581 1.00 90.00 250 TYR A CA 1
ATOM 2001 C C . TYR A 1 250 ? 7.615 1.973 -15.181 1.00 90.00 250 TYR A C 1
ATOM 2003 O O . TYR A 1 250 ? 7.891 2.828 -16.028 1.00 90.00 250 TYR A O 1
ATOM 2011 N N . THR A 1 251 ? 7.773 2.163 -13.877 1.00 92.56 251 THR A N 1
ATOM 2012 C CA . THR A 1 251 ? 8.337 3.394 -13.332 1.00 92.56 251 THR A CA 1
ATOM 2013 C C . THR A 1 251 ? 9.571 3.085 -12.533 1.00 92.56 251 THR A C 1
ATOM 2015 O O . THR A 1 251 ? 9.630 2.119 -11.772 1.00 92.56 251 THR A O 1
ATOM 2018 N N . VAL A 1 252 ? 10.568 3.932 -12.718 1.00 91.31 252 VAL A N 1
ATOM 2019 C CA . VAL A 1 252 ? 11.893 3.752 -12.176 1.00 91.31 252 VAL A CA 1
ATOM 2020 C C . VAL A 1 252 ? 12.391 5.036 -11.536 1.00 91.31 252 VAL A C 1
ATOM 2022 O O . VAL A 1 252 ? 12.180 6.138 -12.037 1.00 91.31 252 VAL A O 1
ATOM 2025 N N . GLU A 1 253 ? 13.047 4.883 -10.399 1.00 90.06 253 GLU A N 1
ATOM 2026 C CA . GLU A 1 253 ? 13.677 5.954 -9.655 1.00 90.06 253 GLU A CA 1
ATOM 2027 C C . GLU A 1 253 ? 15.195 5.890 -9.801 1.00 90.06 253 GLU A C 1
ATOM 2029 O O . GLU A 1 253 ? 15.831 4.865 -9.542 1.00 90.06 253 GLU A O 1
ATOM 2034 N N . PHE A 1 254 ? 15.758 7.041 -10.144 1.00 86.00 254 PHE A N 1
ATOM 2035 C CA . PHE A 1 254 ? 17.173 7.363 -10.061 1.00 86.00 254 PHE A CA 1
ATOM 2036 C C . PHE A 1 254 ? 17.383 8.435 -8.976 1.00 86.00 254 PHE A C 1
ATOM 2038 O O . PHE A 1 254 ? 16.436 9.130 -8.595 1.00 86.00 254 PHE A O 1
ATOM 2045 N N . PRO A 1 255 ? 18.622 8.655 -8.495 1.00 82.38 255 PRO A N 1
ATOM 2046 C CA . PRO A 1 255 ? 18.893 9.648 -7.454 1.00 82.38 255 PRO A CA 1
ATOM 2047 C C . PRO A 1 255 ? 18.348 11.054 -7.754 1.00 82.38 255 PRO A C 1
ATOM 2049 O O . PRO A 1 255 ? 17.847 11.717 -6.850 1.00 82.38 255 PRO A O 1
ATOM 2052 N N . MET A 1 256 ? 18.403 11.492 -9.018 1.00 83.56 256 MET A N 1
ATOM 2053 C CA . MET A 1 256 ? 18.003 12.846 -9.429 1.00 83.56 256 MET A CA 1
ATOM 2054 C C . MET A 1 256 ? 16.610 12.939 -10.067 1.00 83.56 256 MET A C 1
ATOM 2056 O O . MET A 1 256 ? 16.100 14.047 -10.235 1.00 83.56 256 MET A O 1
ATOM 2060 N N . ALA A 1 257 ? 15.996 11.818 -10.454 1.00 89.56 257 ALA A N 1
ATOM 2061 C CA . ALA A 1 257 ? 14.760 11.836 -11.232 1.00 89.56 257 ALA A CA 1
ATOM 2062 C C . ALA A 1 257 ? 13.951 10.543 -11.093 1.00 89.56 257 ALA A C 1
ATOM 2064 O O . ALA A 1 257 ? 14.502 9.471 -10.855 1.00 89.56 257 ALA A O 1
ATOM 2065 N N . VAL A 1 258 ? 12.647 10.648 -11.328 1.00 90.88 258 VAL A N 1
ATOM 2066 C CA . VAL A 1 258 ? 11.741 9.517 -11.549 1.00 90.88 258 VAL A CA 1
ATOM 2067 C C . VAL A 1 258 ? 11.383 9.483 -13.034 1.00 90.88 258 VAL A C 1
ATOM 2069 O O . VAL A 1 258 ? 11.210 10.538 -13.647 1.00 90.88 258 VAL A O 1
ATOM 2072 N N . GLN A 1 259 ? 11.302 8.291 -13.623 1.00 93.00 259 GLN A N 1
ATOM 2073 C CA . GLN A 1 259 ? 10.929 8.093 -15.022 1.00 93.00 259 GLN A CA 1
ATOM 2074 C C . GLN A 1 259 ? 9.831 7.038 -15.146 1.00 93.00 259 GLN A C 1
ATOM 2076 O O . GLN A 1 259 ? 9.993 5.934 -14.634 1.00 93.00 259 GLN A O 1
ATOM 2081 N N . SER A 1 260 ? 8.761 7.341 -15.876 1.00 93.94 260 SER A N 1
ATOM 2082 C CA . SER A 1 260 ? 7.759 6.361 -16.308 1.00 93.94 260 SER A CA 1
ATOM 2083 C C . SER A 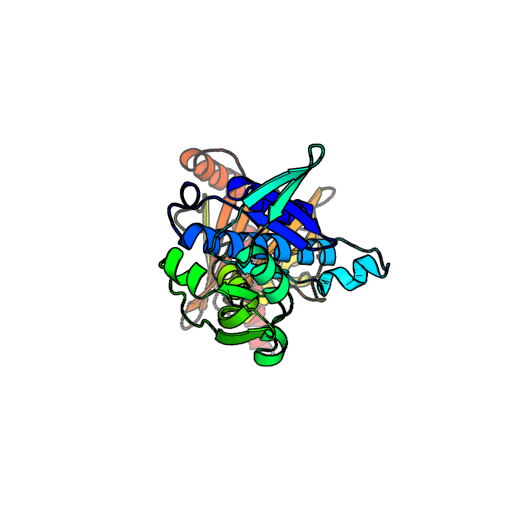1 260 ? 7.972 6.051 -17.786 1.00 93.94 260 SER A C 1
ATOM 2085 O O . SER A 1 260 ? 7.958 6.970 -18.606 1.00 93.94 260 SER A O 1
ATOM 2087 N N . ARG A 1 261 ? 8.173 4.774 -18.129 1.00 94.12 261 ARG A N 1
ATOM 2088 C CA . ARG A 1 261 ? 8.328 4.289 -19.509 1.00 94.12 261 ARG A CA 1
ATOM 2089 C C . ARG A 1 261 ? 7.069 3.521 -19.895 1.00 94.12 261 ARG A C 1
ATOM 2091 O O . ARG A 1 261 ? 6.775 2.504 -19.273 1.00 94.12 261 ARG A O 1
ATOM 2098 N N . CYS A 1 262 ? 6.324 4.033 -20.866 1.00 92.12 262 CYS A N 1
ATOM 2099 C CA . CYS A 1 262 ? 4.993 3.556 -21.241 1.00 92.12 262 CYS A CA 1
ATOM 2100 C C . CYS A 1 262 ? 5.009 3.059 -22.684 1.00 92.12 262 CYS A C 1
ATOM 2102 O O . CYS A 1 262 ? 5.568 3.733 -23.545 1.00 92.12 262 CYS A O 1
ATOM 2104 N N . LEU A 1 263 ? 4.391 1.914 -22.935 1.00 86.94 263 LEU A N 1
ATOM 2105 C CA . LEU A 1 263 ? 4.209 1.313 -24.244 1.00 86.94 263 LEU A CA 1
ATOM 2106 C C . LEU A 1 263 ? 2.723 1.325 -24.589 1.00 86.94 263 LEU A C 1
ATOM 2108 O O . LEU A 1 263 ? 1.896 0.817 -23.836 1.00 86.94 263 LEU A O 1
ATOM 2112 N N . GLU A 1 264 ? 2.396 1.874 -25.748 1.00 84.00 264 GLU A N 1
ATOM 2113 C CA . GLU A 1 264 ? 1.056 1.815 -26.321 1.00 84.00 264 GLU A CA 1
ATOM 2114 C C . GLU A 1 264 ? 1.132 1.119 -27.677 1.00 84.00 264 GLU A C 1
ATOM 2116 O O . GLU A 1 264 ? 1.955 1.469 -28.525 1.00 84.00 264 GLU A O 1
ATOM 2121 N N . THR A 1 265 ? 0.299 0.097 -27.867 1.00 78.38 265 THR A N 1
ATOM 2122 C CA . THR A 1 265 ? 0.262 -0.653 -29.128 1.00 78.38 265 THR A CA 1
ATOM 2123 C C . THR A 1 265 ? -0.537 0.131 -30.163 1.00 78.38 265 THR A C 1
ATOM 2125 O O . THR A 1 265 ? -1.687 0.491 -29.919 1.00 78.38 265 THR A O 1
ATOM 2128 N N . GLU A 1 266 ? 0.062 0.362 -31.326 1.00 82.19 266 GLU A N 1
ATOM 2129 C CA . GLU A 1 266 ? -0.590 0.852 -32.541 1.00 82.19 266 GLU A CA 1
ATOM 2130 C C . GLU A 1 266 ? -0.612 -0.290 -33.587 1.00 82.19 266 GLU A C 1
ATOM 2132 O O . GLU A 1 266 ? 0.142 -1.252 -33.439 1.00 82.19 266 GLU A O 1
ATOM 2137 N N . PRO A 1 267 ? -1.455 -0.233 -34.640 1.00 74.31 267 PRO A N 1
ATOM 2138 C CA . PRO A 1 267 ? -1.656 -1.360 -35.564 1.00 74.31 267 PRO A CA 1
ATOM 2139 C C . PRO A 1 267 ? -0.376 -1.999 -36.137 1.00 74.31 267 PRO A C 1
ATOM 2141 O O . PRO A 1 267 ? -0.303 -3.221 -36.198 1.00 74.31 267 PRO A O 1
ATOM 2144 N N . ASP A 1 268 ? 0.645 -1.195 -36.466 1.00 82.56 268 ASP A N 1
ATOM 2145 C CA . ASP A 1 268 ? 1.893 -1.665 -37.102 1.00 82.56 268 ASP A CA 1
ATOM 2146 C C . ASP A 1 268 ? 3.168 -1.305 -36.312 1.00 82.56 268 ASP A C 1
ATOM 2148 O O . ASP A 1 268 ? 4.291 -1.450 -36.797 1.00 82.56 268 ASP A O 1
ATOM 2152 N N . ARG A 1 269 ? 3.023 -0.747 -35.105 1.00 89.19 269 ARG A N 1
ATOM 2153 C CA . ARG A 1 269 ? 4.139 -0.192 -34.321 1.00 89.19 269 ARG A CA 1
ATOM 2154 C C . ARG A 1 269 ? 3.765 -0.033 -32.855 1.00 89.19 269 ARG A C 1
ATOM 2156 O O . ARG A 1 269 ? 2.600 -0.084 -32.491 1.00 89.19 269 ARG A O 1
ATOM 2163 N N . THR A 1 270 ? 4.747 0.234 -32.011 1.00 89.38 270 THR A N 1
ATOM 2164 C CA . THR A 1 270 ? 4.520 0.558 -30.601 1.00 89.38 270 THR A CA 1
ATOM 2165 C C . THR A 1 270 ? 5.032 1.962 -30.315 1.00 89.38 270 THR A C 1
ATOM 2167 O O . THR A 1 270 ? 6.166 2.301 -30.674 1.00 89.38 270 THR A O 1
ATOM 2170 N N . ARG A 1 271 ? 4.211 2.781 -29.652 1.00 93.38 271 ARG A N 1
ATOM 2171 C CA . ARG A 1 271 ? 4.636 4.076 -29.119 1.00 93.38 271 ARG A CA 1
ATOM 2172 C C . ARG A 1 271 ? 5.282 3.877 -27.754 1.00 93.38 271 ARG A C 1
ATOM 2174 O O . ARG A 1 271 ? 4.663 3.317 -26.856 1.00 93.38 271 ARG A O 1
ATOM 2181 N N . LEU A 1 272 ? 6.517 4.345 -27.604 1.00 95.00 272 LEU A N 1
ATOM 2182 C CA . LEU A 1 272 ? 7.240 4.413 -26.338 1.00 95.00 272 LEU A CA 1
ATOM 2183 C C . LEU A 1 272 ? 7.267 5.861 -25.846 1.00 95.00 272 LEU A C 1
ATOM 2185 O O . LEU A 1 272 ? 7.945 6.697 -26.442 1.00 95.00 272 LEU A O 1
ATOM 2189 N N . ASP A 1 273 ? 6.594 6.128 -24.729 1.00 94.00 273 ASP A N 1
ATOM 2190 C CA . ASP A 1 273 ? 6.607 7.422 -24.047 1.00 94.00 273 ASP A CA 1
ATOM 2191 C C . ASP A 1 273 ? 7.427 7.348 -22.755 1.00 94.00 273 ASP A C 1
ATOM 2193 O O . ASP A 1 273 ? 7.148 6.549 -21.857 1.00 94.00 273 ASP A O 1
ATOM 2197 N N . ILE A 1 274 ? 8.420 8.225 -22.633 1.00 93.62 274 ILE A N 1
ATOM 2198 C CA . ILE A 1 274 ? 9.285 8.350 -21.460 1.00 93.62 274 ILE A CA 1
ATOM 2199 C C . ILE A 1 274 ? 9.000 9.691 -20.806 1.00 93.62 274 ILE A C 1
ATOM 2201 O O . ILE A 1 274 ? 9.340 10.747 -21.341 1.00 93.62 274 ILE A O 1
ATOM 2205 N N . LYS A 1 275 ? 8.378 9.641 -19.632 1.00 93.88 275 LYS A N 1
ATOM 2206 C CA . LYS A 1 275 ? 7.971 10.813 -18.855 1.00 93.88 275 LYS A CA 1
ATOM 2207 C C . LYS A 1 275 ? 8.903 10.956 -17.665 1.00 93.88 275 LYS A C 1
ATOM 2209 O O . LYS A 1 275 ? 9.097 9.992 -16.930 1.00 93.88 275 LYS A O 1
ATOM 2214 N N . ILE A 1 276 ? 9.495 12.132 -17.480 1.00 92.44 276 ILE A N 1
ATOM 2215 C CA . ILE A 1 276 ? 10.559 12.360 -16.496 1.00 92.44 276 ILE A CA 1
ATOM 2216 C C . ILE A 1 276 ? 10.155 13.465 -15.525 1.00 92.44 276 ILE A C 1
ATOM 2218 O O . ILE A 1 276 ? 9.697 14.528 -15.943 1.00 92.44 276 ILE A O 1
ATOM 2222 N N . LYS A 1 277 ? 10.388 13.230 -14.230 1.00 92.12 277 LYS A N 1
ATOM 2223 C CA . LYS A 1 277 ? 10.214 14.201 -13.147 1.00 92.12 277 LYS A CA 1
ATOM 2224 C C . LYS A 1 277 ? 11.512 14.362 -12.360 1.00 92.12 277 LYS A C 1
ATOM 2226 O O . LYS A 1 277 ? 12.051 13.374 -11.865 1.00 92.12 277 LYS A O 1
ATOM 2231 N N . LEU A 1 278 ? 12.011 15.588 -12.217 1.00 90.38 278 LEU A N 1
ATOM 2232 C CA . LEU A 1 278 ? 13.190 15.891 -11.404 1.00 90.38 278 LEU A CA 1
ATOM 2233 C C . LEU A 1 278 ? 12.848 15.860 -9.908 1.00 90.38 278 LEU A C 1
ATOM 2235 O O . LEU A 1 278 ? 11.840 16.413 -9.472 1.00 90.38 278 LEU A O 1
ATOM 2239 N N . LYS A 1 279 ? 13.733 15.274 -9.096 1.00 87.81 279 LYS A N 1
ATOM 2240 C CA . LYS A 1 279 ? 13.612 15.242 -7.629 1.00 87.81 279 LYS A CA 1
ATOM 2241 C C . LYS A 1 279 ? 14.192 16.511 -7.003 1.00 87.81 279 LYS A C 1
ATOM 2243 O O . LYS A 1 279 ? 15.181 16.458 -6.277 1.00 87.81 279 LYS A O 1
ATOM 2248 N N . MET A 1 280 ? 13.593 17.661 -7.306 1.00 81.81 280 MET A N 1
ATOM 2249 C CA . MET A 1 280 ? 14.019 18.955 -6.766 1.00 81.81 280 MET A CA 1
ATOM 2250 C C . MET A 1 280 ? 12.872 19.689 -6.065 1.00 81.81 280 MET A C 1
ATOM 2252 O O . MET A 1 280 ? 11.752 19.675 -6.575 1.00 81.81 280 MET A O 1
ATOM 2256 N N . PRO A 1 281 ? 13.138 20.406 -4.959 1.00 78.75 281 PRO A N 1
ATOM 2257 C CA . PRO A 1 281 ? 12.135 21.203 -4.256 1.00 78.75 281 PRO A CA 1
ATOM 2258 C C . PRO A 1 281 ? 11.909 22.561 -4.951 1.00 78.75 281 PRO A C 1
ATOM 2260 O O . PRO A 1 281 ? 11.986 23.611 -4.320 1.00 78.75 281 PRO A O 1
ATOM 2263 N N . LEU A 1 282 ? 11.686 22.560 -6.270 1.00 83.81 282 LEU A N 1
ATOM 2264 C CA . LEU A 1 282 ? 11.436 23.767 -7.063 1.00 83.81 282 LEU A CA 1
ATOM 2265 C C . LEU A 1 282 ? 10.072 23.687 -7.768 1.00 83.81 282 LEU A C 1
ATOM 2267 O O . LEU A 1 282 ? 9.655 22.602 -8.171 1.00 83.81 282 LEU A O 1
ATOM 2271 N N . PRO A 1 283 ? 9.383 24.826 -7.980 1.00 83.00 283 PRO A N 1
ATOM 2272 C CA . PRO A 1 283 ? 8.158 24.871 -8.774 1.00 83.00 283 PRO A CA 1
ATOM 2273 C C . PRO A 1 283 ? 8.372 24.424 -10.228 1.00 83.00 283 PRO A C 1
ATOM 2275 O O . PRO A 1 283 ? 9.427 24.680 -10.814 1.00 83.00 283 PRO A O 1
ATOM 2278 N N . GLN A 1 284 ? 7.328 23.875 -10.858 1.00 81.56 284 GLN A N 1
ATOM 2279 C CA . GLN A 1 284 ? 7.416 23.257 -12.190 1.00 81.56 284 GLN A CA 1
ATOM 2280 C C . GLN A 1 284 ? 7.903 24.203 -13.305 1.00 81.56 284 GLN A C 1
ATOM 2282 O O . GLN A 1 284 ? 8.614 23.802 -14.227 1.00 81.56 284 GLN A O 1
ATOM 2287 N N . ARG A 1 285 ? 7.577 25.498 -13.189 1.00 86.38 285 ARG A N 1
ATOM 2288 C CA . ARG A 1 285 ? 8.052 26.548 -14.108 1.00 86.38 285 ARG A CA 1
ATOM 2289 C C . ARG A 1 285 ? 9.581 26.681 -14.147 1.00 86.38 285 ARG A C 1
ATOM 2291 O O . ARG A 1 285 ? 10.111 27.197 -15.122 1.00 86.38 285 ARG A O 1
ATOM 2298 N N . LEU A 1 286 ? 10.276 26.239 -13.093 1.00 86.38 286 LEU A N 1
ATOM 2299 C CA . LEU A 1 286 ? 11.738 26.236 -13.005 1.00 86.38 286 LEU A CA 1
ATOM 2300 C C . LEU A 1 286 ? 12.328 24.861 -13.344 1.00 86.38 286 LEU A C 1
ATOM 2302 O O . LEU A 1 286 ? 13.388 24.792 -13.961 1.00 86.38 286 LEU A O 1
ATOM 2306 N N . THR A 1 287 ? 11.652 23.766 -12.978 1.00 87.19 287 THR A N 1
ATOM 2307 C CA . THR A 1 287 ? 12.150 22.403 -13.237 1.00 87.19 287 THR A CA 1
ATOM 2308 C C . THR A 1 287 ? 12.089 22.025 -14.714 1.00 87.19 287 THR A C 1
ATOM 2310 O O . THR A 1 287 ? 13.031 21.409 -15.196 1.00 87.19 287 THR A O 1
ATOM 2313 N N . ARG A 1 288 ? 11.051 22.428 -15.461 1.00 88.81 288 ARG A N 1
ATOM 2314 C CA . ARG A 1 288 ? 10.913 22.147 -16.906 1.00 88.81 288 ARG A CA 1
ATOM 2315 C C . ARG A 1 288 ? 12.078 22.660 -17.767 1.00 88.81 288 ARG A C 1
ATOM 2317 O O . ARG A 1 288 ? 12.698 21.842 -18.449 1.00 88.81 288 ARG A O 1
ATOM 2324 N N . PRO A 1 289 ? 12.434 23.963 -17.752 1.00 87.56 289 PRO A N 1
ATOM 2325 C CA . PRO A 1 289 ? 13.558 24.450 -18.554 1.00 87.56 289 PRO A CA 1
ATOM 2326 C C . PRO A 1 289 ? 14.888 23.830 -18.106 1.00 87.56 289 PRO A C 1
ATOM 2328 O O . PRO A 1 289 ? 15.737 23.526 -18.944 1.00 87.56 289 PRO A O 1
ATOM 2331 N N . LEU A 1 290 ? 15.057 23.573 -16.803 1.00 86.38 290 LEU A N 1
ATOM 2332 C CA . LEU A 1 290 ? 16.251 22.904 -16.294 1.00 86.38 290 LEU A CA 1
ATOM 2333 C C . LEU A 1 290 ? 16.344 21.451 -16.776 1.00 86.38 290 LEU A C 1
ATOM 2335 O O . LEU A 1 290 ? 17.413 21.027 -17.205 1.00 86.38 290 LEU A O 1
ATOM 2339 N N . ALA A 1 291 ? 15.240 20.701 -16.748 1.00 85.00 291 ALA A N 1
ATOM 2340 C CA . ALA A 1 291 ? 15.181 19.336 -17.258 1.00 85.00 291 ALA A CA 1
ATOM 2341 C C . ALA A 1 291 ? 15.536 19.307 -18.748 1.00 85.00 291 ALA A C 1
ATOM 2343 O O . ALA A 1 291 ? 16.417 18.555 -19.154 1.00 85.00 291 ALA A O 1
ATOM 2344 N N . GLN A 1 292 ? 14.937 20.183 -19.557 1.00 83.56 292 GLN A N 1
ATOM 2345 C CA . GLN A 1 292 ? 15.275 20.293 -20.978 1.00 83.56 292 GLN A CA 1
ATOM 2346 C C . GLN A 1 292 ? 16.768 20.570 -21.197 1.00 83.56 292 GLN A C 1
ATOM 2348 O O . GLN A 1 292 ? 17.404 19.903 -22.013 1.00 83.56 292 GLN A O 1
ATOM 2353 N N . PHE A 1 293 ? 17.344 21.513 -20.447 1.00 83.94 293 PHE A N 1
ATOM 2354 C CA . PHE A 1 293 ? 18.766 21.842 -20.532 1.00 83.94 293 PHE A CA 1
ATOM 2355 C C . PHE A 1 293 ? 19.661 20.658 -20.135 1.00 83.94 293 PHE A C 1
ATOM 2357 O O . PHE A 1 293 ? 20.521 20.248 -20.918 1.00 83.94 293 PHE A O 1
ATOM 2364 N N . MET A 1 294 ? 19.425 20.064 -18.959 1.00 79.12 294 MET A N 1
ATOM 2365 C CA . MET A 1 294 ? 20.199 18.932 -18.447 1.00 79.12 294 MET A CA 1
ATOM 2366 C C . MET A 1 294 ? 20.146 17.741 -19.406 1.00 79.12 294 MET A C 1
ATOM 2368 O O . MET A 1 294 ? 21.182 17.233 -19.826 1.00 79.12 294 MET A O 1
ATOM 2372 N N . PHE A 1 295 ? 18.949 17.302 -19.797 1.00 77.25 295 PHE A N 1
ATOM 2373 C CA . PHE A 1 295 ? 18.787 16.108 -20.627 1.00 77.25 295 PHE A CA 1
ATOM 2374 C C . PHE A 1 295 ? 19.279 16.314 -22.070 1.00 77.25 295 PHE A C 1
ATOM 2376 O O . PHE A 1 295 ? 19.766 15.359 -22.683 1.00 77.25 295 PHE A O 1
ATOM 2383 N N . LYS A 1 296 ? 19.257 17.553 -22.592 1.00 76.00 296 LYS A N 1
ATOM 2384 C CA . LYS A 1 296 ? 19.927 17.911 -23.854 1.00 76.00 296 LYS A CA 1
ATOM 2385 C C . LYS A 1 296 ? 21.447 17.792 -23.733 1.00 76.00 296 LYS A C 1
ATOM 2387 O O . LYS A 1 296 ? 22.083 17.221 -24.618 1.00 76.00 296 LYS A O 1
ATOM 2392 N N . GLN A 1 297 ? 22.029 18.278 -22.637 1.00 69.12 297 GLN A N 1
ATOM 2393 C CA . GLN A 1 297 ? 23.469 18.188 -22.383 1.00 69.12 297 GLN A CA 1
ATOM 2394 C C . GLN A 1 297 ? 23.934 16.732 -22.206 1.00 69.12 297 GLN A C 1
ATOM 2396 O O . GLN A 1 297 ? 24.973 16.352 -22.744 1.00 69.12 297 GLN A O 1
ATOM 2401 N N . PHE A 1 298 ? 23.132 15.899 -21.536 1.00 66.44 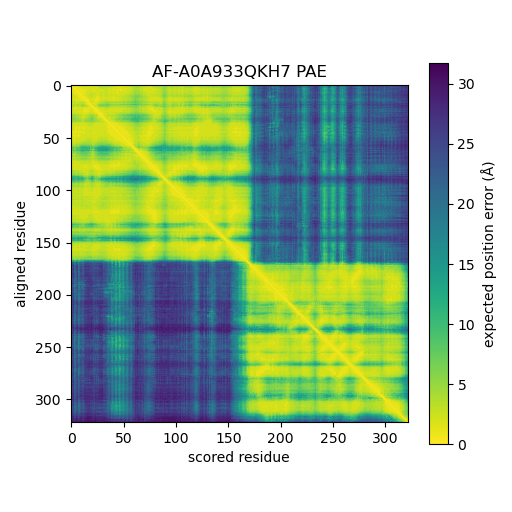298 PHE A N 1
ATOM 2402 C CA . PHE A 1 298 ? 23.396 14.466 -21.357 1.00 66.44 298 PHE A CA 1
ATOM 2403 C C . PHE A 1 298 ? 23.067 13.602 -22.584 1.00 66.44 298 PHE A C 1
ATOM 2405 O O . PHE A 1 298 ? 23.286 12.395 -22.547 1.00 66.44 298 PHE A O 1
ATOM 2412 N N . LYS A 1 299 ? 22.565 14.191 -23.682 1.00 74.56 299 LYS A N 1
ATOM 2413 C CA . LYS A 1 299 ? 22.183 13.478 -24.916 1.00 74.56 299 LYS A CA 1
ATOM 2414 C C . LYS A 1 299 ? 21.248 12.284 -24.658 1.00 74.56 299 LYS A C 1
ATOM 2416 O O . LYS A 1 299 ? 21.324 11.284 -25.366 1.00 74.56 299 LYS A O 1
ATOM 2421 N N . ALA A 1 300 ? 20.351 12.385 -23.678 1.00 74.50 300 ALA A N 1
ATOM 2422 C CA . ALA A 1 300 ? 19.488 11.268 -23.283 1.00 74.50 300 ALA A CA 1
ATOM 2423 C C . ALA A 1 300 ? 18.588 10.781 -24.433 1.00 74.50 300 ALA A C 1
ATOM 2425 O O . ALA A 1 300 ? 18.451 9.581 -24.638 1.00 74.50 300 ALA A O 1
ATOM 2426 N N . ALA A 1 301 ? 18.059 11.699 -25.251 1.00 77.81 301 ALA A N 1
ATOM 2427 C CA . ALA A 1 301 ? 17.303 11.343 -26.454 1.00 77.81 301 ALA A CA 1
ATOM 2428 C C . ALA A 1 301 ? 18.126 10.465 -27.417 1.00 77.81 301 ALA A C 1
ATOM 2430 O O . ALA A 1 301 ? 17.619 9.474 -27.928 1.00 77.81 301 ALA A O 1
ATOM 2431 N N . ARG A 1 302 ? 19.427 10.750 -27.571 1.00 83.31 302 ARG A N 1
ATOM 2432 C CA . ARG A 1 302 ? 20.332 9.998 -28.453 1.00 83.31 302 ARG A CA 1
ATOM 2433 C C . ARG A 1 302 ? 20.545 8.550 -27.999 1.00 83.31 302 ARG A C 1
ATOM 2435 O O . ARG A 1 302 ? 20.776 7.680 -28.835 1.00 83.31 302 ARG A O 1
ATOM 2442 N N . GLN A 1 303 ? 20.484 8.282 -26.693 1.00 86.94 303 GLN A N 1
ATOM 2443 C CA . GLN A 1 303 ? 20.553 6.916 -26.159 1.00 86.94 303 GLN A CA 1
ATOM 2444 C C . GLN A 1 303 ? 19.332 6.110 -26.616 1.00 86.94 303 GLN A C 1
ATOM 2446 O O . GLN A 1 303 ? 19.478 5.043 -27.208 1.00 86.94 303 GLN A O 1
ATOM 2451 N N . PHE A 1 304 ? 18.130 6.662 -26.432 1.00 88.94 304 PHE A N 1
ATOM 2452 C CA . PHE A 1 304 ? 16.897 6.016 -26.881 1.00 88.94 304 PHE A CA 1
ATOM 2453 C C . PHE A 1 304 ? 16.812 5.917 -28.410 1.00 88.94 304 PHE A C 1
ATOM 2455 O O . PHE A 1 304 ? 16.417 4.875 -28.918 1.00 88.94 304 PHE A O 1
ATOM 2462 N N . GLU A 1 305 ? 17.273 6.920 -29.161 1.00 90.50 305 GLU A N 1
ATOM 2463 C CA . GLU A 1 305 ? 17.405 6.831 -30.626 1.00 90.50 305 GLU A CA 1
ATOM 2464 C C . GLU A 1 305 ? 18.343 5.690 -31.055 1.00 90.50 305 GLU A C 1
ATOM 2466 O O . GLU A 1 305 ? 18.069 4.996 -32.033 1.00 90.50 305 GLU A O 1
ATOM 2471 N N . THR A 1 306 ? 19.428 5.455 -30.308 1.00 92.19 306 THR A N 1
ATOM 2472 C CA . THR A 1 306 ? 20.341 4.329 -30.560 1.00 92.19 306 THR A CA 1
ATOM 2473 C C . THR A 1 306 ? 19.627 2.996 -30.345 1.00 92.19 306 THR A C 1
ATOM 2475 O O . THR A 1 306 ? 19.728 2.120 -31.198 1.00 92.19 306 THR A O 1
ATOM 2478 N N . MET A 1 307 ? 18.844 2.859 -29.268 1.00 93.69 307 MET A N 1
ATOM 2479 C CA . MET A 1 307 ? 18.011 1.674 -29.032 1.00 93.69 307 MET A CA 1
ATOM 2480 C C . MET A 1 307 ? 17.021 1.440 -30.180 1.00 93.69 307 MET A C 1
ATOM 2482 O O . MET A 1 307 ? 16.925 0.326 -30.686 1.00 93.69 307 MET A O 1
ATOM 2486 N N . VAL A 1 308 ? 16.313 2.487 -30.621 1.00 92.75 308 VAL A N 1
ATOM 2487 C CA . VAL A 1 308 ? 15.359 2.404 -31.741 1.00 92.75 308 VAL A CA 1
ATOM 2488 C C . VAL A 1 308 ? 16.052 1.915 -33.012 1.00 92.75 308 VAL A C 1
ATOM 2490 O O . VAL A 1 308 ? 15.526 1.038 -33.696 1.00 92.75 308 VAL A O 1
ATOM 2493 N N . ARG A 1 309 ? 17.251 2.432 -33.308 1.00 93.25 309 ARG A N 1
ATOM 2494 C CA . ARG A 1 309 ? 18.042 1.993 -34.461 1.00 93.25 309 ARG A CA 1
ATOM 2495 C C . ARG A 1 309 ? 18.438 0.517 -34.357 1.00 93.25 309 ARG A C 1
ATOM 2497 O O . ARG A 1 309 ? 18.249 -0.217 -35.320 1.00 93.25 309 ARG A O 1
ATOM 2504 N N . LEU A 1 310 ? 18.934 0.074 -33.201 1.00 92.88 310 LEU A N 1
ATOM 2505 C CA . LEU A 1 310 ? 19.346 -1.319 -32.987 1.00 92.88 310 LEU A CA 1
ATOM 2506 C C . LEU A 1 310 ? 18.168 -2.303 -33.096 1.00 92.88 310 LEU A C 1
ATOM 2508 O O . LEU A 1 310 ? 18.324 -3.387 -33.653 1.00 92.88 310 LEU A O 1
ATOM 2512 N N . ILE A 1 311 ? 16.976 -1.915 -32.627 1.00 90.69 311 ILE A N 1
ATOM 2513 C CA . ILE A 1 311 ? 15.747 -2.705 -32.807 1.00 90.69 311 ILE A CA 1
ATOM 2514 C C . ILE A 1 311 ? 15.431 -2.884 -34.298 1.00 90.69 311 ILE A C 1
ATOM 2516 O O . ILE A 1 311 ? 15.101 -3.989 -34.725 1.00 90.69 311 ILE A O 1
ATOM 2520 N N . ALA A 1 312 ? 15.547 -1.815 -35.091 1.00 88.38 312 ALA A N 1
ATOM 2521 C CA . ALA A 1 312 ? 15.306 -1.875 -36.530 1.00 88.38 312 ALA A CA 1
ATOM 2522 C C . ALA A 1 312 ? 16.354 -2.736 -37.262 1.00 88.38 312 ALA A C 1
ATOM 2524 O O . ALA A 1 312 ? 15.994 -3.535 -38.123 1.00 88.38 312 ALA A O 1
ATOM 2525 N N . GLU A 1 313 ? 17.635 -2.625 -36.895 1.00 88.75 313 GLU A N 1
ATOM 2526 C CA . GLU A 1 313 ? 18.718 -3.457 -37.445 1.00 88.75 313 GLU A CA 1
ATOM 2527 C C . GLU A 1 313 ? 18.502 -4.952 -37.145 1.00 88.75 313 GLU A C 1
ATOM 2529 O O . GLU A 1 313 ? 18.720 -5.793 -38.019 1.00 88.75 313 GLU A O 1
ATOM 2534 N N . GLN A 1 314 ? 18.021 -5.289 -35.941 1.00 84.56 314 GLN A N 1
ATOM 2535 C CA . GLN A 1 314 ? 17.706 -6.670 -35.566 1.00 84.56 314 GLN A CA 1
ATOM 2536 C C . GLN A 1 314 ? 16.569 -7.253 -36.421 1.00 84.56 314 GLN A C 1
ATOM 2538 O O . GLN A 1 314 ? 16.678 -8.391 -36.873 1.00 84.56 314 GLN A O 1
ATOM 2543 N N . ALA A 1 315 ? 15.512 -6.477 -36.683 1.00 76.81 315 ALA A N 1
ATOM 2544 C CA . ALA A 1 315 ? 14.382 -6.928 -37.497 1.00 76.81 315 ALA A CA 1
ATOM 2545 C C . ALA A 1 315 ? 14.805 -7.283 -38.937 1.00 76.81 315 ALA A C 1
ATOM 2547 O O . ALA A 1 315 ? 14.450 -8.345 -39.441 1.00 76.81 315 ALA A O 1
ATOM 2548 N N . VAL A 1 316 ? 15.639 -6.444 -39.563 1.00 74.44 316 VAL A N 1
ATOM 2549 C CA . VAL A 1 316 ? 16.175 -6.690 -40.917 1.00 74.44 316 VAL A CA 1
ATOM 2550 C C . VAL A 1 316 ? 17.111 -7.906 -40.943 1.00 74.44 316 VAL A C 1
ATOM 2552 O O . VAL A 1 316 ? 17.102 -8.694 -41.890 1.00 74.44 316 VAL A O 1
ATOM 2555 N N . GLY A 1 317 ? 17.927 -8.078 -39.898 1.00 67.88 317 GLY A N 1
ATOM 2556 C CA . GLY A 1 317 ? 18.842 -9.211 -39.773 1.00 67.88 317 GLY A CA 1
ATOM 2557 C C . GLY A 1 317 ? 18.128 -10.562 -39.670 1.00 67.88 317 GLY A C 1
ATOM 2558 O O . GLY A 1 317 ? 18.608 -11.540 -40.246 1.00 67.88 317 GLY A O 1
ATOM 2559 N N . ASP A 1 318 ? 16.984 -10.614 -38.987 1.00 62.22 318 ASP A N 1
ATOM 2560 C CA . ASP A 1 318 ? 16.174 -11.829 -38.861 1.00 62.22 318 ASP A CA 1
ATOM 2561 C C . ASP A 1 318 ? 15.423 -12.161 -40.164 1.00 62.22 318 ASP A C 1
ATOM 2563 O O . ASP A 1 318 ? 15.385 -13.326 -40.549 1.00 62.22 318 ASP A O 1
ATOM 2567 N N . GLU A 1 319 ? 14.929 -11.163 -40.910 1.00 59.19 319 GLU A N 1
ATOM 2568 C CA . GLU A 1 319 ? 14.311 -11.369 -42.235 1.00 59.19 319 GLU A CA 1
ATOM 2569 C C . GLU A 1 319 ? 15.308 -11.883 -43.286 1.00 59.19 319 GLU A C 1
ATOM 2571 O O . GLU A 1 319 ? 14.950 -12.687 -44.139 1.00 59.19 319 GLU A O 1
ATOM 2576 N N . SER A 1 320 ? 16.578 -11.472 -43.211 1.00 52.84 320 SER A N 1
ATOM 2577 C CA . SER A 1 320 ? 17.626 -11.912 -44.150 1.00 52.84 320 SER A CA 1
ATOM 2578 C C . SER A 1 320 ? 18.139 -13.347 -43.933 1.00 52.84 320 SER A C 1
ATOM 2580 O O . SER A 1 320 ? 18.934 -13.842 -44.734 1.00 52.84 320 SER A O 1
ATOM 2582 N N . LYS A 1 321 ? 17.730 -14.005 -42.838 1.00 49.50 321 LYS A N 1
ATOM 2583 C CA . LYS A 1 321 ? 18.128 -15.376 -42.467 1.00 49.50 321 LYS A CA 1
ATOM 2584 C C . LYS A 1 321 ? 17.039 -16.427 -42.716 1.00 49.50 321 LYS A C 1
ATOM 2586 O O . LYS A 1 321 ? 17.294 -17.605 -42.454 1.00 49.50 321 LYS A O 1
ATOM 2591 N N . VAL A 1 322 ? 15.860 -16.006 -43.173 1.00 43.88 322 VAL A N 1
ATOM 2592 C CA . VAL A 1 322 ? 14.717 -16.861 -43.546 1.00 43.88 322 VAL A CA 1
ATOM 2593 C C . VAL A 1 322 ? 14.743 -17.124 -45.046 1.00 43.88 322 VAL A C 1
ATOM 2595 O O . VAL A 1 322 ? 14.477 -18.284 -45.429 1.00 43.88 322 VAL A O 1
#

Foldseek 3Di:
DQVLLCVLAVVQWDFQDDDPPDTDTHDDLVSCPALVVVVVSLLVSQLSLLVVLLVLLFPDPDPDPVSVCSVVDHDEAEEEDDDWDWDADPNRTDTDDPVVVVSVVCVVDCCCVVPVAPYKYKYWPRSCVSNVDDDPPWDWDWDQDDPPGTIIMTMDRSVVVSVVVVVVPPPDQDPVNFLDKDKDWAQDALQLVLCCVPPFVNLVQQPQFPGKAWPTDVVNHDAAQTWIFTHHPPDTWIKGWHGDDRSAWTWIDTPFKIWIWGWDDDPRTIMTMIGIDTPDPDDSVVSNVVVVVVCVVVVVVRSVVSSSVVSVVVVVVVVVVD